Protein AF-A0A2L2LMM7-F1 (afdb_monomer_lite)

Organism: Agrobacterium tumefaciens (NCBI:txid358)

Structure (mmCIF, N/CA/C/O backbone):
data_AF-A0A2L2LMM7-F1
#
_entry.id   AF-A0A2L2LMM7-F1
#
loop_
_atom_site.group_PDB
_atom_site.id
_atom_site.type_symbol
_atom_site.label_atom_id
_atom_site.label_alt_id
_atom_site.label_comp_id
_atom_site.label_asym_id
_atom_site.label_entity_id
_atom_site.label_seq_id
_atom_site.pdbx_PDB_ins_code
_atom_site.Cartn_x
_atom_site.Cartn_y
_atom_site.Cartn_z
_atom_site.occupancy
_atom_site.B_iso_or_equiv
_atom_site.auth_seq_id
_atom_site.auth_comp_id
_atom_site.auth_asym_id
_atom_site.auth_atom_id
_atom_site.pdbx_PDB_model_num
ATOM 1 N N . MET A 1 1 ? 11.996 2.951 28.742 1.00 33.59 1 MET A N 1
ATOM 2 C CA . MET A 1 1 ? 11.759 1.535 28.410 1.00 33.59 1 MET A CA 1
ATOM 3 C C . MET A 1 1 ? 10.544 1.125 29.208 1.00 33.59 1 MET A C 1
ATOM 5 O O . MET A 1 1 ? 10.679 0.907 30.401 1.00 33.59 1 MET A O 1
ATOM 9 N N . GLU A 1 2 ? 9.365 1.167 28.595 1.00 34.69 2 GLU A N 1
ATOM 10 C CA . GLU A 1 2 ? 8.187 0.507 29.162 1.00 34.69 2 GLU A CA 1
ATOM 11 C C . GLU A 1 2 ? 8.292 -0.971 28.787 1.00 34.69 2 GLU A C 1
ATOM 13 O O . GLU A 1 2 ? 8.597 -1.300 27.637 1.00 34.69 2 GLU A O 1
ATOM 18 N N . GLU A 1 3 ? 8.154 -1.849 29.778 1.00 36.22 3 GLU A N 1
ATOM 19 C CA . GLU A 1 3 ? 8.074 -3.288 29.546 1.00 36.22 3 GLU A CA 1
ATOM 20 C C . GLU A 1 3 ? 6.899 -3.584 28.599 1.00 36.22 3 GLU A C 1
ATOM 22 O O . GLU A 1 3 ? 5.858 -2.931 28.706 1.00 36.22 3 GLU A O 1
ATOM 27 N N . PRO A 1 4 ? 7.033 -4.533 27.656 1.00 45.88 4 PRO A N 1
ATOM 28 C CA . PRO A 1 4 ? 5.899 -4.936 26.838 1.00 45.88 4 PRO A CA 1
ATOM 29 C C . PRO A 1 4 ? 4.805 -5.482 27.763 1.00 45.88 4 PRO A C 1
ATOM 31 O O . PRO A 1 4 ? 5.050 -6.454 28.479 1.00 45.88 4 PRO A O 1
ATOM 34 N N . GLU A 1 5 ? 3.616 -4.862 27.761 1.00 50.56 5 GLU A N 1
ATOM 35 C CA . GLU A 1 5 ? 2.446 -5.415 28.452 1.00 50.56 5 GLU A CA 1
ATOM 36 C C . GLU A 1 5 ? 2.298 -6.882 28.030 1.00 50.56 5 GLU A C 1
ATOM 38 O O . GLU A 1 5 ? 2.224 -7.192 26.835 1.00 50.56 5 GLU A O 1
ATOM 43 N N . ALA A 1 6 ? 2.300 -7.790 29.011 1.00 55.62 6 ALA A N 1
ATOM 44 C CA . ALA A 1 6 ? 2.065 -9.204 28.767 1.00 55.62 6 ALA A CA 1
ATOM 45 C C . ALA A 1 6 ? 0.771 -9.368 27.945 1.00 55.62 6 ALA A C 1
ATOM 47 O O . ALA A 1 6 ? -0.197 -8.634 28.182 1.00 55.62 6 ALA A O 1
ATOM 48 N N . PRO A 1 7 ? 0.729 -10.297 26.969 1.00 56.06 7 PRO A N 1
ATOM 49 C CA . PRO A 1 7 ? -0.475 -10.523 26.184 1.00 56.06 7 PRO A CA 1
ATOM 50 C C . PRO A 1 7 ? -1.633 -10.795 27.144 1.00 56.06 7 PRO A C 1
ATOM 52 O O . PRO A 1 7 ? -1.546 -11.681 27.992 1.00 56.06 7 PRO A O 1
ATOM 55 N N . ARG A 1 8 ? -2.701 -9.998 27.041 1.00 61.06 8 ARG A N 1
ATOM 56 C CA . ARG A 1 8 ? -3.905 -10.189 27.853 1.00 61.06 8 ARG A CA 1
ATOM 57 C C . ARG A 1 8 ? -4.473 -11.569 27.523 1.00 61.06 8 ARG A C 1
ATOM 59 O O . ARG A 1 8 ? -5.030 -11.762 26.444 1.00 61.06 8 ARG A O 1
ATOM 66 N N . GLU A 1 9 ? -4.290 -12.532 28.419 1.00 64.00 9 GLU A N 1
ATOM 67 C CA . GLU A 1 9 ? -4.942 -13.834 28.320 1.00 64.00 9 GLU A CA 1
ATOM 68 C C . GLU A 1 9 ? -6.430 -13.643 28.609 1.00 64.00 9 GLU A C 1
ATOM 70 O O . GLU A 1 9 ? -6.845 -13.385 29.738 1.00 64.00 9 GLU A O 1
ATOM 75 N N . TYR A 1 10 ? -7.244 -13.731 27.560 1.00 64.50 10 TYR A N 1
ATOM 76 C CA . TYR A 1 10 ? -8.692 -13.739 27.696 1.00 64.50 10 TYR A CA 1
ATOM 77 C C . TYR A 1 10 ? -9.162 -15.181 27.882 1.00 64.50 10 TYR A C 1
ATOM 79 O O . TYR A 1 10 ? -8.981 -16.019 26.998 1.00 64.50 10 TYR A O 1
ATOM 87 N N . ILE A 1 11 ? -9.799 -15.470 29.015 1.00 67.25 11 ILE A N 1
ATOM 88 C CA . ILE A 1 11 ? -10.540 -16.719 29.206 1.00 67.25 11 ILE A CA 1
ATOM 89 C C . ILE A 1 11 ? -11.931 -16.513 28.602 1.00 67.25 11 ILE A C 1
ATOM 91 O O . ILE A 1 11 ? -12.717 -15.707 29.100 1.00 67.25 11 ILE A O 1
ATOM 95 N N . VAL A 1 12 ? -12.229 -17.216 27.508 1.00 72.69 12 VAL A N 1
ATOM 96 C CA . VAL A 1 12 ? -13.547 -17.165 26.863 1.00 72.69 12 VAL A CA 1
ATOM 97 C C . VAL A 1 12 ? -14.478 -18.140 27.574 1.00 72.69 12 VAL A C 1
ATOM 99 O O . VAL A 1 12 ? -14.280 -19.353 27.511 1.00 72.69 12 VAL A O 1
ATOM 102 N N . PHE A 1 13 ? -15.502 -17.612 28.241 1.00 72.25 13 PHE A N 1
ATOM 103 C CA . PHE A 1 13 ? -16.561 -18.422 28.833 1.00 72.25 13 PHE A CA 1
ATOM 104 C C . PHE A 1 13 ? -17.717 -18.590 27.836 1.00 72.25 13 PHE A C 1
ATOM 106 O O . PHE A 1 13 ? -18.213 -17.584 27.326 1.00 72.25 13 PHE A O 1
ATOM 113 N N . PRO A 1 14 ? -18.163 -19.827 27.552 1.00 82.25 14 PRO A N 1
ATOM 114 C CA . PRO A 1 14 ? -19.350 -20.052 26.737 1.00 82.25 14 PRO A CA 1
ATOM 115 C C . PRO A 1 14 ? -20.597 -19.519 27.455 1.00 82.25 14 PRO A C 1
ATOM 117 O O . PRO A 1 14 ? -20.710 -19.622 28.678 1.00 82.25 14 PRO A O 1
ATOM 120 N N . GLU A 1 15 ? -21.538 -18.948 26.704 1.00 80.50 15 GLU A N 1
ATOM 121 C CA . GLU A 1 15 ? -22.732 -18.303 27.267 1.00 80.50 15 GLU A CA 1
ATOM 122 C C . GLU A 1 15 ? -23.588 -19.295 28.073 1.00 80.50 15 GLU A C 1
ATOM 124 O O . GLU A 1 15 ? -24.151 -18.962 29.115 1.00 80.50 15 GLU A O 1
ATOM 129 N N . GLU A 1 16 ? -23.583 -20.567 27.675 1.00 85.44 16 GLU A N 1
ATOM 130 C CA . GLU A 1 16 ? -24.261 -21.658 28.368 1.00 85.44 16 GLU A CA 1
ATOM 131 C C . GLU A 1 16 ? -23.702 -21.923 29.772 1.00 85.44 16 GLU A C 1
ATOM 133 O O . GLU A 1 16 ? -24.370 -22.588 30.568 1.00 85.44 16 GLU A O 1
ATOM 138 N N . ALA A 1 17 ? -22.495 -21.437 30.083 1.00 85.81 17 ALA A N 1
ATOM 139 C CA . ALA A 1 17 ? -21.896 -21.547 31.408 1.00 85.81 17 ALA A CA 1
ATOM 140 C C . ALA A 1 17 ? -22.420 -20.488 32.390 1.00 85.81 17 ALA A C 1
ATOM 142 O O . ALA A 1 17 ? -22.357 -20.714 33.599 1.00 85.81 17 ALA A O 1
ATOM 143 N N . ILE A 1 18 ? -22.992 -19.377 31.899 1.00 85.50 18 ILE A N 1
ATOM 144 C CA . ILE A 1 18 ? -23.499 -18.282 32.744 1.00 85.50 18 ILE A CA 1
ATOM 145 C C . ILE A 1 18 ? -24.587 -18.797 33.690 1.00 85.50 18 ILE A C 1
ATOM 147 O O . ILE A 1 18 ? -24.591 -18.440 34.862 1.00 85.50 18 ILE A O 1
ATOM 151 N N . LYS A 1 19 ? -25.437 -19.730 33.239 1.00 86.38 19 LYS A N 1
ATOM 152 C CA . LYS A 1 19 ? -26.525 -20.317 34.047 1.00 86.38 19 LYS A CA 1
ATOM 153 C C . LYS A 1 19 ? -26.068 -21.030 35.330 1.00 86.38 19 LYS A C 1
ATOM 155 O O . LYS A 1 19 ? -26.901 -21.310 36.187 1.00 86.38 19 LYS A O 1
ATOM 160 N N . TYR A 1 20 ? -24.783 -21.380 35.437 1.00 90.31 20 TYR A N 1
ATOM 161 C CA . TYR A 1 20 ? -24.211 -22.035 36.618 1.00 90.31 20 TYR A CA 1
ATOM 162 C C . TYR A 1 20 ? -23.594 -21.044 37.618 1.00 90.31 20 TYR A C 1
ATOM 164 O O . TYR A 1 20 ? -23.158 -21.460 38.690 1.00 90.31 20 TYR A O 1
ATOM 172 N N . LEU A 1 21 ? -23.535 -19.752 37.283 1.00 89.00 21 LEU A N 1
ATOM 173 C CA . LEU A 1 21 ? -23.056 -18.702 38.180 1.00 89.00 21 LEU A CA 1
ATOM 174 C C . LEU A 1 21 ? -24.157 -18.283 39.170 1.00 89.00 21 LEU A C 1
ATOM 176 O O . LEU A 1 21 ? -25.334 -18.523 38.911 1.00 89.00 21 LEU A O 1
ATOM 180 N N . PRO A 1 22 ? -23.821 -17.636 40.297 1.00 94.69 22 PRO A N 1
ATOM 181 C CA . PRO A 1 22 ? -24.822 -17.043 41.183 1.00 94.69 22 PRO A CA 1
ATOM 182 C C . PRO A 1 22 ? -25.730 -16.050 40.440 1.00 94.69 22 PRO A C 1
ATOM 184 O O . PRO A 1 22 ? -25.251 -15.322 39.574 1.00 94.69 22 PRO A O 1
ATOM 187 N N . GLU A 1 23 ? -27.018 -15.980 40.792 1.00 89.94 23 GLU A N 1
ATOM 188 C CA . GLU A 1 23 ? -28.016 -15.160 40.075 1.00 89.94 23 GLU A CA 1
ATOM 189 C C . GLU A 1 23 ? -27.602 -13.690 39.913 1.00 89.94 23 GLU A C 1
ATOM 191 O O . GLU A 1 23 ? -27.749 -13.126 38.831 1.00 89.94 23 GLU A O 1
ATOM 196 N N . GLU A 1 24 ? -27.011 -13.087 40.947 1.00 90.06 24 GLU A N 1
ATOM 197 C CA . GLU A 1 24 ? -26.505 -11.708 40.896 1.00 90.06 24 GLU A CA 1
ATOM 198 C C . GLU A 1 24 ? -25.428 -11.523 39.814 1.00 90.06 24 GLU A C 1
ATOM 200 O O . GLU A 1 24 ? -25.417 -10.520 39.101 1.00 90.06 24 GLU A O 1
ATOM 205 N N . TRP A 1 25 ? -24.549 -12.514 39.642 1.00 90.12 25 TRP A N 1
ATOM 206 C CA . TRP A 1 25 ? -23.497 -12.495 38.624 1.00 90.12 25 TRP A CA 1
ATOM 207 C C . TRP A 1 25 ? -24.074 -12.726 37.232 1.00 90.12 25 TRP A C 1
ATOM 209 O O . TRP A 1 25 ? -23.635 -12.091 36.277 1.00 90.12 25 TRP A O 1
ATOM 219 N N . GLN A 1 26 ? -25.084 -13.592 37.110 1.00 88.69 26 GLN A N 1
ATOM 220 C CA . GLN A 1 26 ? -25.797 -13.779 35.847 1.00 88.69 26 GLN A CA 1
ATOM 221 C C . GLN A 1 26 ? -26.417 -12.463 35.379 1.00 88.69 26 GLN A C 1
ATOM 223 O O . GLN A 1 26 ? -26.193 -12.048 34.246 1.00 88.69 26 GLN A O 1
ATOM 228 N N . GLN A 1 27 ? -27.147 -11.778 36.264 1.00 89.44 27 GLN A N 1
ATOM 229 C CA . GLN A 1 27 ? -27.790 -10.500 35.956 1.00 89.44 27 GLN A CA 1
ATOM 230 C C . GLN A 1 27 ? -26.772 -9.433 35.545 1.00 89.44 27 GLN A C 1
ATOM 232 O O . GLN A 1 27 ? -26.981 -8.747 34.547 1.00 89.44 27 GLN A O 1
ATOM 237 N N . GLN A 1 28 ? -25.653 -9.322 36.268 1.00 89.50 28 GLN A N 1
ATOM 238 C CA . GLN A 1 28 ? -24.581 -8.385 35.924 1.00 89.50 28 GLN A CA 1
ATOM 239 C C . GLN A 1 28 ? -23.961 -8.689 34.556 1.00 89.50 28 GLN A C 1
ATOM 241 O O . GLN A 1 28 ? -23.746 -7.770 33.768 1.00 89.50 28 GLN A O 1
ATOM 246 N N . LEU A 1 29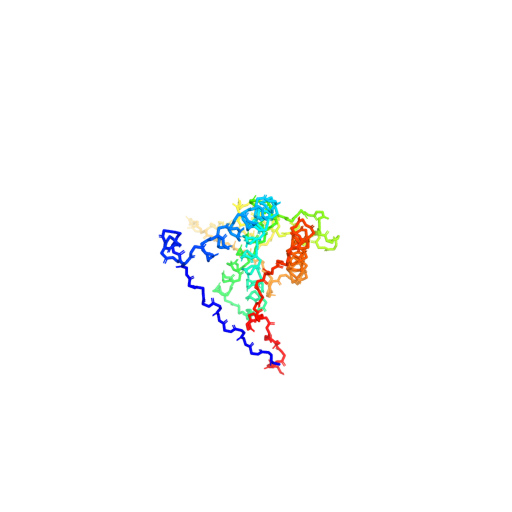 ? -23.695 -9.962 34.251 1.00 88.81 29 LEU A N 1
ATOM 247 C CA . LEU A 1 29 ? -23.101 -10.365 32.976 1.00 88.81 29 LEU A CA 1
ATOM 248 C C . LEU A 1 29 ? -24.051 -10.144 31.798 1.00 88.81 29 LEU A C 1
ATOM 250 O O . LEU A 1 29 ? -23.607 -9.649 30.764 1.00 88.81 29 LEU A O 1
ATOM 254 N N . TYR A 1 30 ? -25.341 -10.457 31.947 1.00 89.38 30 TYR A N 1
ATOM 255 C CA . TYR A 1 30 ? -26.333 -10.173 30.909 1.00 89.38 30 TYR A CA 1
ATOM 256 C C . TYR A 1 30 ? -26.511 -8.668 30.695 1.00 89.38 30 TYR A C 1
ATOM 258 O O . TYR A 1 30 ? -26.477 -8.222 29.555 1.00 89.38 30 TYR A O 1
ATOM 266 N N . ALA A 1 31 ? -26.584 -7.868 31.764 1.00 89.56 31 ALA A N 1
ATOM 267 C CA . ALA A 1 31 ? -26.658 -6.413 31.639 1.00 89.56 31 ALA A CA 1
ATOM 268 C C . ALA A 1 31 ? -25.426 -5.831 30.923 1.00 89.56 31 ALA A C 1
ATOM 270 O O . ALA A 1 31 ? -25.559 -4.969 30.057 1.00 89.56 31 ALA A O 1
ATOM 271 N N . LEU A 1 32 ? -24.229 -6.336 31.239 1.00 88.88 32 LEU A N 1
ATOM 272 C CA . LEU A 1 32 ? -22.987 -5.920 30.587 1.00 88.88 32 LEU A CA 1
ATOM 273 C C . LEU A 1 32 ? -22.925 -6.369 29.119 1.00 88.88 32 LEU A C 1
ATOM 275 O O . LEU A 1 32 ? -22.420 -5.631 28.272 1.00 88.88 32 LEU A O 1
ATOM 279 N N . LYS A 1 33 ? -23.455 -7.556 28.800 1.00 88.25 33 LYS A N 1
ATOM 280 C CA . LYS A 1 33 ? -23.599 -8.042 27.423 1.00 88.25 33 LYS A CA 1
ATOM 281 C C . LYS A 1 33 ? -24.543 -7.145 26.624 1.00 88.25 33 LYS A C 1
ATOM 283 O O . LYS A 1 33 ? -24.157 -6.715 25.540 1.00 88.25 33 LYS A O 1
ATOM 288 N N . ASP A 1 34 ? -25.727 -6.852 27.152 1.00 91.25 34 ASP A N 1
ATOM 289 C CA . ASP A 1 34 ? -26.732 -6.020 26.484 1.00 91.25 34 ASP A CA 1
ATOM 290 C C . ASP A 1 34 ? -26.202 -4.596 26.263 1.00 91.25 34 ASP A C 1
ATOM 292 O O . ASP A 1 34 ? -26.322 -4.040 25.170 1.00 91.25 34 ASP A O 1
ATOM 296 N N . GLU A 1 35 ? -25.525 -4.025 27.266 1.00 90.81 35 GLU A N 1
ATOM 297 C CA . GLU A 1 35 ? -24.844 -2.735 27.135 1.00 90.81 35 GLU A CA 1
ATOM 298 C C . GLU A 1 35 ? -23.761 -2.776 26.044 1.00 90.81 35 GLU A C 1
ATOM 300 O O . GLU A 1 35 ? -23.695 -1.893 25.183 1.00 90.81 35 GLU A O 1
ATOM 305 N N . GLY A 1 36 ? -22.919 -3.813 26.055 1.00 89.31 36 GLY A N 1
ATOM 306 C CA . GLY A 1 36 ? -21.865 -4.007 25.064 1.00 89.31 36 GLY A CA 1
ATOM 307 C C . GLY A 1 36 ? -22.415 -4.156 23.645 1.00 89.31 36 GLY A C 1
ATOM 308 O O . GLY A 1 36 ? -21.891 -3.535 22.720 1.00 89.31 36 GLY A O 1
ATOM 309 N N . GLN A 1 37 ? -23.490 -4.925 23.468 1.00 90.88 37 GLN A N 1
ATOM 310 C CA . GLN A 1 37 ? -24.173 -5.080 22.184 1.00 90.88 37 GLN A CA 1
ATOM 311 C C . GLN A 1 37 ? -24.747 -3.750 21.696 1.00 90.88 37 GLN A C 1
ATOM 313 O O . GLN A 1 37 ? -24.476 -3.371 20.558 1.00 90.88 37 GLN A O 1
ATOM 318 N N . GLY A 1 38 ? -25.418 -2.986 22.562 1.00 91.44 38 GLY A N 1
ATOM 319 C CA . GLY A 1 38 ? -25.927 -1.660 22.207 1.00 91.44 38 GLY A CA 1
ATOM 320 C C . GLY A 1 38 ? -24.820 -0.700 21.752 1.00 91.44 38 GLY A C 1
ATOM 321 O O . GLY A 1 38 ? -24.970 0.007 20.756 1.00 91.44 38 GLY A O 1
ATOM 322 N N . ILE A 1 39 ? -23.663 -0.714 22.423 1.00 92.31 39 ILE A N 1
ATOM 323 C CA . ILE A 1 39 ? -22.490 0.076 22.014 1.00 92.31 39 ILE A CA 1
ATOM 324 C C . ILE A 1 39 ? -21.965 -0.363 20.639 1.00 92.31 39 ILE A C 1
ATOM 326 O O . ILE A 1 39 ? -21.631 0.488 19.810 1.00 92.31 39 ILE A O 1
ATOM 330 N N . LEU A 1 40 ? -21.875 -1.673 20.393 1.00 91.88 40 LEU A N 1
ATOM 331 C CA . LEU A 1 40 ? -21.391 -2.219 19.124 1.00 91.88 40 LEU A CA 1
ATOM 332 C C . LEU A 1 40 ? -22.338 -1.903 17.963 1.00 91.88 40 LEU A C 1
ATOM 334 O O . LEU A 1 40 ? -21.865 -1.557 16.883 1.00 91.88 40 LEU A O 1
ATOM 338 N N . GLU A 1 41 ? -23.649 -1.951 18.188 1.00 91.88 41 GLU A N 1
ATOM 339 C CA . GLU A 1 41 ? -24.659 -1.582 17.191 1.00 91.88 41 GLU A CA 1
ATOM 340 C C . GLU A 1 41 ? -24.551 -0.104 16.792 1.00 91.88 41 GLU A C 1
ATOM 342 O O . GLU A 1 41 ? -24.549 0.219 15.605 1.00 91.88 41 GLU A O 1
ATOM 347 N N . ILE A 1 42 ? -24.361 0.799 17.762 1.00 91.81 42 ILE A N 1
ATOM 348 C CA . ILE A 1 42 ? -24.126 2.233 17.503 1.00 91.81 42 ILE A CA 1
ATOM 349 C C . ILE A 1 42 ? -22.831 2.455 16.697 1.00 91.81 42 ILE A C 1
ATOM 351 O O . ILE A 1 42 ? -22.727 3.390 15.894 1.00 91.81 42 ILE A O 1
ATOM 355 N N . ALA A 1 43 ? -21.828 1.604 16.917 1.00 93.31 43 ALA A N 1
ATOM 356 C CA . ALA A 1 43 ? -20.504 1.697 16.316 1.00 93.31 43 ALA A CA 1
ATOM 357 C C . ALA A 1 43 ? -20.358 0.986 14.955 1.00 93.31 43 ALA A C 1
ATOM 359 O O . ALA A 1 43 ? -19.331 1.192 14.301 1.00 93.31 43 ALA A O 1
ATOM 360 N N . ASP A 1 44 ? -21.334 0.180 14.512 1.00 91.56 44 ASP A N 1
ATOM 361 C CA . ASP A 1 44 ? -21.186 -0.774 13.393 1.00 91.56 44 ASP A CA 1
ATOM 362 C C . ASP A 1 44 ? -20.614 -0.127 12.118 1.00 91.56 44 ASP A C 1
ATOM 364 O O . ASP A 1 44 ? -19.623 -0.600 11.558 1.00 91.56 44 ASP A O 1
ATOM 368 N N . ASP A 1 45 ? -21.141 1.026 11.699 1.00 90.44 45 ASP A N 1
ATOM 369 C CA . ASP A 1 45 ? -20.651 1.737 10.508 1.00 90.44 45 ASP A CA 1
ATOM 370 C C . ASP A 1 45 ? -19.170 2.141 10.613 1.00 90.44 45 ASP A C 1
ATOM 372 O O . ASP A 1 45 ? -18.395 1.989 9.661 1.00 90.44 45 ASP A O 1
ATOM 376 N N . ASN A 1 46 ? -18.749 2.647 11.774 1.00 90.69 46 ASN A N 1
ATOM 377 C CA . ASN A 1 46 ? -17.362 3.041 12.016 1.00 90.69 46 ASN A CA 1
ATOM 378 C C . ASN A 1 46 ? -16.443 1.817 12.096 1.00 90.69 46 ASN A C 1
ATOM 380 O O . ASN A 1 46 ? -15.336 1.853 11.553 1.00 90.69 46 ASN A O 1
ATOM 384 N N . LEU A 1 47 ? -16.910 0.722 12.702 1.00 91.56 47 LEU A N 1
ATOM 385 C CA . LEU A 1 47 ? -16.184 -0.549 12.750 1.00 91.56 47 LEU A CA 1
ATOM 386 C C . LEU A 1 47 ? -16.008 -1.147 11.349 1.00 91.56 47 LEU A C 1
ATOM 388 O O . LEU A 1 47 ? -14.918 -1.612 11.014 1.00 91.56 47 LEU A O 1
ATOM 392 N N . ARG A 1 48 ? -17.017 -1.049 10.476 1.00 90.12 48 ARG A N 1
ATOM 393 C CA . ARG A 1 48 ? -16.906 -1.448 9.063 1.00 90.12 48 ARG A CA 1
ATOM 394 C C . ARG A 1 48 ? -15.874 -0.615 8.307 1.00 90.12 48 ARG A C 1
ATOM 396 O O . ARG A 1 48 ? -15.108 -1.168 7.516 1.00 90.12 48 ARG A O 1
ATOM 403 N N . ILE A 1 49 ? -15.826 0.698 8.541 1.00 87.50 49 ILE A N 1
ATOM 404 C CA . ILE A 1 49 ? -14.807 1.574 7.938 1.00 87.50 49 ILE A CA 1
ATOM 405 C C . ILE A 1 49 ? -13.407 1.215 8.454 1.00 87.50 49 ILE A C 1
ATOM 407 O O . ILE A 1 49 ? -12.477 1.102 7.655 1.00 87.50 49 ILE A O 1
ATOM 411 N N . LEU A 1 50 ? -13.252 0.990 9.761 1.00 89.25 50 LEU A N 1
ATOM 412 C CA . LEU A 1 50 ? -11.986 0.545 10.345 1.00 89.25 50 LEU A CA 1
ATOM 413 C C . LEU A 1 50 ? -11.532 -0.794 9.769 1.00 89.25 50 LEU A C 1
ATOM 415 O O . LEU A 1 50 ? -10.371 -0.923 9.392 1.00 89.25 50 LEU A O 1
ATOM 419 N N . ASN A 1 51 ? -12.438 -1.759 9.614 1.00 88.00 51 ASN A N 1
ATOM 420 C CA . ASN A 1 51 ? -12.116 -3.051 9.016 1.00 88.00 51 ASN A CA 1
ATOM 421 C C . ASN A 1 51 ? -11.586 -2.901 7.576 1.00 88.00 51 ASN A C 1
ATOM 423 O O . ASN A 1 51 ? -10.602 -3.531 7.193 1.00 88.00 51 ASN A O 1
ATOM 427 N N . ARG A 1 52 ? -12.162 -1.988 6.781 1.00 85.31 52 ARG A N 1
ATOM 428 C CA . ARG A 1 52 ? -11.629 -1.652 5.444 1.00 85.31 52 ARG A CA 1
ATOM 429 C C . ARG A 1 52 ? -10.231 -1.030 5.515 1.00 85.31 52 ARG A C 1
ATOM 431 O O . ARG A 1 52 ? -9.396 -1.306 4.652 1.00 85.31 52 ARG A O 1
ATOM 438 N N . LEU A 1 53 ? -9.959 -0.211 6.533 1.00 86.94 53 LEU A N 1
ATOM 439 C CA . LEU A 1 53 ? -8.651 0.410 6.753 1.00 86.94 53 LEU A CA 1
ATOM 440 C C . LEU A 1 53 ? -7.575 -0.621 7.144 1.00 86.94 53 LEU A C 1
ATOM 442 O O . LEU A 1 53 ? -6.447 -0.523 6.662 1.00 86.94 53 LEU A O 1
ATOM 446 N N . VAL A 1 54 ? -7.927 -1.650 7.930 1.00 83.94 54 VAL A N 1
ATOM 447 C CA . VAL A 1 54 ? -7.030 -2.765 8.312 1.00 83.94 54 VAL A CA 1
ATOM 448 C C . VAL A 1 54 ? -6.420 -3.449 7.086 1.00 83.94 54 VAL A C 1
ATOM 450 O O . VAL A 1 54 ? -5.215 -3.704 7.052 1.00 83.94 54 VAL A O 1
ATOM 453 N N . HIS A 1 55 ? -7.206 -3.673 6.032 1.00 80.94 55 HIS A N 1
ATOM 454 C CA . HIS A 1 55 ? -6.682 -4.260 4.796 1.00 80.94 55 HIS A CA 1
ATOM 455 C C . HIS A 1 55 ? -5.616 -3.384 4.124 1.00 80.94 55 HIS A C 1
ATOM 457 O O . HIS A 1 55 ? -4.612 -3.900 3.624 1.00 80.94 55 HIS A O 1
ATOM 463 N N . ALA A 1 56 ? -5.776 -2.062 4.160 1.00 86.44 56 ALA A N 1
ATOM 464 C CA . ALA A 1 56 ? -4.789 -1.150 3.596 1.00 86.44 56 ALA A CA 1
ATOM 465 C C . ALA A 1 56 ? -3.511 -1.051 4.451 1.00 86.44 56 ALA A C 1
ATOM 467 O O . ALA A 1 56 ? -2.439 -0.883 3.876 1.00 86.44 56 ALA A O 1
ATOM 468 N N . PHE A 1 57 ? -3.565 -1.270 5.772 1.00 88.62 57 PHE A N 1
ATOM 469 C CA . PHE A 1 57 ? -2.353 -1.354 6.606 1.00 88.62 57 PHE A CA 1
ATOM 470 C C . PHE A 1 57 ? -1.422 -2.498 6.191 1.00 88.62 57 PHE A C 1
ATOM 472 O O . PHE A 1 57 ? -0.211 -2.300 6.116 1.00 88.62 57 PHE A O 1
ATOM 479 N N . SER A 1 58 ? -1.968 -3.673 5.857 1.00 88.12 58 SER A N 1
ATOM 480 C CA . SER A 1 58 ? -1.145 -4.787 5.358 1.00 88.12 58 SER A CA 1
ATOM 481 C C . SER A 1 58 ? -0.432 -4.430 4.047 1.00 88.12 58 SER A C 1
ATOM 483 O O . SER A 1 58 ? 0.763 -4.680 3.892 1.00 88.12 58 SER A O 1
ATOM 485 N N . THR A 1 59 ? -1.142 -3.749 3.143 1.00 91.56 59 THR A N 1
ATOM 486 C CA . THR A 1 59 ? -0.603 -3.291 1.855 1.00 91.56 59 THR A CA 1
ATOM 487 C C . THR A 1 59 ? 0.457 -2.206 2.059 1.00 91.56 59 THR A C 1
ATOM 489 O O . THR A 1 59 ? 1.506 -2.243 1.419 1.00 91.56 59 THR A O 1
ATOM 492 N N . MET A 1 60 ? 0.229 -1.278 2.995 1.00 93.12 60 MET A N 1
ATOM 493 C CA . MET A 1 60 ? 1.184 -0.234 3.372 1.00 93.12 60 MET A CA 1
ATOM 494 C C . MET A 1 60 ? 2.468 -0.829 3.964 1.00 93.12 60 MET A C 1
ATOM 496 O O . MET A 1 60 ? 3.566 -0.426 3.584 1.00 93.12 60 MET A O 1
ATOM 500 N N . ALA A 1 61 ? 2.352 -1.836 4.835 1.00 92.31 61 ALA A N 1
ATOM 501 C CA . ALA A 1 61 ? 3.503 -2.536 5.400 1.00 92.31 61 ALA A CA 1
ATOM 502 C C . ALA A 1 61 ? 4.348 -3.216 4.310 1.00 92.31 61 ALA A C 1
ATOM 504 O O . ALA A 1 61 ? 5.573 -3.072 4.304 1.00 92.31 61 ALA A O 1
ATOM 505 N N . SER A 1 62 ? 3.707 -3.897 3.351 1.00 94.50 62 SER A N 1
ATOM 506 C CA . SER A 1 62 ? 4.399 -4.459 2.186 1.00 94.50 62 SER A CA 1
ATOM 507 C C . SER A 1 62 ? 5.076 -3.376 1.347 1.00 94.50 62 SER A C 1
ATOM 509 O O . SER A 1 62 ? 6.244 -3.527 0.999 1.00 94.50 62 SER A O 1
ATOM 511 N N . LEU A 1 63 ? 4.385 -2.266 1.066 1.00 95.44 63 LEU A N 1
ATOM 512 C CA . LEU A 1 63 ? 4.927 -1.161 0.273 1.00 95.44 63 LEU A CA 1
ATOM 513 C C . LEU A 1 63 ? 6.187 -0.564 0.915 1.00 95.44 63 LEU A C 1
ATOM 515 O O . LEU A 1 63 ? 7.194 -0.381 0.232 1.00 95.44 63 LEU A O 1
ATOM 519 N N . ARG A 1 64 ? 6.159 -0.323 2.233 1.00 94.88 64 ARG A N 1
ATOM 520 C CA . ARG A 1 64 ? 7.320 0.169 2.991 1.00 94.88 64 ARG A CA 1
ATOM 521 C C . ARG A 1 64 ? 8.484 -0.811 2.958 1.00 94.88 64 ARG A C 1
ATOM 523 O O . ARG A 1 64 ? 9.620 -0.397 2.751 1.00 94.88 64 ARG A O 1
ATOM 530 N N . TYR A 1 65 ? 8.214 -2.103 3.136 1.00 95.38 65 TYR A N 1
ATOM 531 C CA . TYR A 1 65 ? 9.266 -3.114 3.101 1.00 95.38 65 TYR A CA 1
ATOM 532 C C . TYR A 1 65 ? 9.907 -3.228 1.712 1.00 95.38 65 TYR A C 1
ATOM 534 O O . TYR A 1 65 ? 11.129 -3.302 1.604 1.00 95.38 65 TYR A O 1
ATOM 542 N N . ILE A 1 66 ? 9.107 -3.186 0.641 1.00 95.69 66 ILE A N 1
ATOM 543 C CA . ILE A 1 66 ? 9.621 -3.198 -0.734 1.00 95.69 66 ILE A CA 1
ATOM 544 C C . ILE A 1 66 ? 10.461 -1.943 -1.003 1.00 95.69 66 ILE A C 1
ATOM 546 O O . ILE A 1 66 ? 11.555 -2.060 -1.548 1.00 95.69 66 ILE A O 1
ATOM 550 N N . GLN A 1 67 ? 9.996 -0.759 -0.587 1.00 94.75 67 GLN A N 1
ATOM 551 C CA . GLN A 1 67 ? 10.761 0.487 -0.710 1.00 94.75 67 GLN A CA 1
ATOM 552 C C . GLN A 1 67 ? 12.103 0.396 0.026 1.00 94.75 67 GLN A C 1
ATOM 554 O O . GLN A 1 67 ? 13.133 0.756 -0.538 1.00 94.75 67 GLN A O 1
ATOM 559 N N . HIS A 1 68 ? 12.106 -0.141 1.247 1.00 93.12 68 HIS A N 1
ATOM 560 C CA . HIS A 1 68 ? 13.328 -0.388 2.004 1.00 93.12 68 HIS A CA 1
ATOM 561 C C . HIS A 1 68 ? 14.271 -1.336 1.250 1.00 93.12 68 HIS A C 1
ATOM 563 O O . HIS A 1 68 ? 15.452 -1.039 1.102 1.00 93.12 68 HIS A O 1
ATOM 569 N N . ARG A 1 69 ? 13.756 -2.449 0.710 1.00 93.88 69 ARG A N 1
ATOM 570 C CA . ARG A 1 69 ? 14.554 -3.405 -0.074 1.00 93.88 69 ARG A CA 1
ATOM 571 C C . ARG A 1 69 ? 15.145 -2.783 -1.336 1.00 93.88 69 ARG A C 1
ATOM 573 O O . ARG A 1 69 ? 16.318 -3.019 -1.603 1.00 93.88 69 ARG A O 1
ATOM 580 N N . LEU A 1 70 ? 14.367 -1.982 -2.064 1.00 92.38 70 LEU A N 1
ATOM 581 C CA . LEU A 1 70 ? 14.844 -1.219 -3.218 1.00 92.38 70 LEU A CA 1
ATOM 582 C C . LEU A 1 70 ? 15.964 -0.263 -2.819 1.00 92.38 70 LEU A C 1
ATOM 584 O O . LEU A 1 70 ? 16.980 -0.226 -3.494 1.00 92.38 70 LEU A O 1
ATOM 588 N N . TYR A 1 71 ? 15.811 0.460 -1.709 1.00 90.44 71 TYR A N 1
ATOM 589 C CA . TYR A 1 71 ? 16.816 1.402 -1.220 1.00 90.44 71 TYR A CA 1
ATOM 590 C C . TYR A 1 71 ? 18.103 0.717 -0.734 1.00 90.44 71 TYR A C 1
ATOM 592 O O . TYR A 1 71 ? 19.197 1.251 -0.897 1.00 90.44 71 TYR A O 1
ATOM 600 N N . SER A 1 72 ? 17.987 -0.463 -0.121 1.00 89.88 72 SER A N 1
ATOM 601 C CA . SER A 1 72 ? 19.112 -1.174 0.496 1.00 89.88 72 SER A CA 1
ATOM 602 C C . SER A 1 72 ? 19.872 -2.112 -0.444 1.00 89.88 72 SER A C 1
ATOM 604 O O . SER A 1 72 ? 20.937 -2.600 -0.059 1.00 89.88 72 SER A O 1
ATOM 606 N N . ILE A 1 73 ? 19.363 -2.392 -1.649 1.00 88.44 73 ILE A N 1
ATOM 607 C CA . ILE A 1 73 ? 20.064 -3.257 -2.603 1.00 88.44 73 ILE A CA 1
ATOM 608 C C . ILE A 1 73 ? 21.330 -2.556 -3.118 1.00 88.44 73 ILE A C 1
ATOM 610 O O . ILE A 1 73 ? 21.294 -1.421 -3.595 1.00 88.44 73 ILE A O 1
ATOM 614 N N . LYS A 1 74 ? 22.483 -3.222 -3.013 1.00 89.69 74 LYS A N 1
ATOM 615 C CA . LYS A 1 74 ? 23.742 -2.703 -3.565 1.00 89.69 74 LYS A CA 1
ATOM 616 C C . LYS A 1 74 ? 23.767 -2.966 -5.061 1.00 89.69 74 LYS A C 1
ATOM 618 O O . LYS A 1 74 ? 23.421 -4.062 -5.478 1.00 89.69 74 LYS A O 1
ATOM 623 N N . PHE A 1 75 ? 24.162 -1.968 -5.846 1.00 90.62 75 PHE A N 1
ATOM 624 C CA . PHE A 1 75 ? 24.273 -2.120 -7.293 1.00 90.62 75 PHE A CA 1
ATOM 625 C C . PHE A 1 75 ? 25.363 -3.121 -7.672 1.00 90.62 75 PHE A C 1
ATOM 627 O O . PHE A 1 75 ? 26.508 -2.981 -7.239 1.00 90.62 75 PHE A O 1
ATOM 634 N N . GLU A 1 76 ? 25.011 -4.059 -8.546 1.00 91.94 76 GLU A N 1
ATOM 635 C CA . GLU A 1 76 ? 25.943 -4.959 -9.211 1.00 91.94 76 GLU A CA 1
ATOM 636 C C . GLU A 1 76 ? 25.640 -4.964 -10.712 1.00 91.94 76 GLU A C 1
ATOM 638 O O . GLU A 1 76 ? 24.487 -5.038 -11.129 1.00 91.94 76 GLU A O 1
ATOM 643 N N . ALA A 1 77 ? 26.678 -4.875 -11.547 1.00 90.44 77 ALA A N 1
ATOM 644 C CA . ALA A 1 77 ? 26.533 -4.859 -13.003 1.00 90.44 77 ALA A CA 1
ATOM 645 C C . ALA A 1 77 ? 26.334 -6.283 -13.560 1.00 90.44 77 ALA A C 1
ATOM 647 O O . ALA A 1 77 ? 27.112 -6.757 -14.388 1.00 90.44 77 ALA A O 1
ATOM 648 N N . THR A 1 78 ? 25.314 -6.981 -13.061 1.00 92.25 78 THR A N 1
ATOM 649 C CA . THR A 1 78 ? 24.965 -8.358 -13.425 1.00 92.25 78 THR A CA 1
ATOM 650 C C . THR A 1 78 ? 23.508 -8.439 -13.876 1.00 92.25 78 THR A C 1
ATOM 652 O O . THR A 1 78 ? 22.669 -7.617 -13.503 1.00 92.25 78 THR A O 1
ATOM 655 N N . MET A 1 79 ? 23.193 -9.445 -14.697 1.00 89.69 79 MET A N 1
ATOM 656 C CA . MET A 1 79 ? 21.810 -9.693 -15.115 1.00 89.69 79 MET A CA 1
ATOM 657 C C . MET A 1 79 ? 20.920 -10.079 -13.934 1.00 89.69 79 MET A C 1
ATOM 659 O O . MET A 1 79 ? 19.782 -9.627 -13.868 1.00 89.69 79 MET A O 1
ATOM 663 N N . ASP A 1 80 ? 21.449 -10.853 -12.987 1.00 93.69 80 ASP A N 1
ATOM 664 C CA . ASP A 1 80 ? 20.723 -11.263 -11.784 1.00 93.69 80 ASP A CA 1
ATOM 665 C C . ASP A 1 80 ? 20.284 -10.045 -10.970 1.00 93.69 80 ASP A C 1
ATOM 667 O O . ASP A 1 80 ? 19.110 -9.927 -10.619 1.00 93.69 80 ASP A O 1
ATOM 671 N N . TRP A 1 81 ? 21.191 -9.084 -10.762 1.00 92.81 81 TRP A N 1
ATOM 672 C CA . TRP A 1 81 ? 20.864 -7.830 -10.091 1.00 92.81 81 TRP A CA 1
ATOM 673 C C . TRP A 1 81 ? 19.792 -7.039 -10.845 1.00 92.81 81 TRP A C 1
ATOM 675 O O . TRP A 1 81 ? 18.833 -6.557 -10.241 1.00 92.81 81 TRP A O 1
ATOM 685 N N . ALA A 1 82 ? 19.927 -6.921 -12.170 1.00 90.50 82 ALA A N 1
ATOM 686 C CA . ALA A 1 82 ? 18.967 -6.191 -12.994 1.00 90.50 82 ALA A CA 1
ATOM 687 C C . ALA A 1 82 ? 17.559 -6.805 -12.906 1.00 90.50 82 ALA A C 1
ATOM 689 O O . ALA A 1 82 ? 16.578 -6.076 -12.755 1.00 90.50 82 ALA A O 1
ATOM 690 N N . LEU A 1 83 ? 17.464 -8.137 -12.948 1.00 91.88 83 LEU A N 1
ATOM 691 C CA . LEU A 1 83 ? 16.205 -8.872 -12.828 1.00 91.88 83 LEU A CA 1
ATOM 692 C C . LEU A 1 83 ? 15.620 -8.799 -11.410 1.00 91.88 83 LEU A C 1
ATOM 694 O O . LEU A 1 83 ? 14.409 -8.646 -11.263 1.00 91.88 83 LEU A O 1
ATOM 698 N N . GLU A 1 84 ? 16.448 -8.852 -10.364 1.00 93.62 84 GLU A N 1
ATOM 699 C CA . GLU A 1 84 ? 15.984 -8.679 -8.982 1.00 93.62 84 GLU A CA 1
ATOM 700 C C . GLU A 1 84 ? 15.449 -7.258 -8.751 1.00 93.62 84 GLU A C 1
ATOM 702 O O . GLU A 1 84 ? 14.377 -7.077 -8.164 1.00 93.62 84 GLU A O 1
ATOM 707 N N . ASN A 1 85 ? 16.139 -6.241 -9.271 1.00 93.00 85 ASN A N 1
ATOM 708 C CA . ASN A 1 85 ? 15.691 -4.856 -9.186 1.00 93.00 85 ASN A CA 1
ATOM 709 C C . ASN A 1 85 ? 14.397 -4.612 -9.991 1.00 93.00 85 ASN A C 1
ATOM 711 O O . ASN A 1 85 ? 13.508 -3.893 -9.524 1.00 93.00 85 ASN A O 1
ATOM 715 N N . ASP A 1 86 ? 14.256 -5.223 -11.172 1.00 91.94 86 ASP A N 1
ATOM 716 C CA . ASP A 1 86 ? 13.018 -5.190 -11.965 1.00 91.94 86 ASP A CA 1
ATOM 717 C C . ASP A 1 86 ? 11.852 -5.853 -11.216 1.00 91.94 86 ASP A C 1
ATOM 719 O O . ASP A 1 86 ? 10.784 -5.255 -11.076 1.00 91.94 86 ASP A O 1
ATOM 723 N N . MET A 1 87 ? 12.081 -7.026 -10.616 1.00 94.38 87 MET A N 1
ATOM 724 C CA . MET A 1 87 ? 11.094 -7.729 -9.792 1.00 94.38 87 MET A CA 1
ATOM 725 C C . MET A 1 87 ? 10.641 -6.886 -8.591 1.00 94.38 87 MET A C 1
ATOM 727 O O . MET A 1 87 ? 9.441 -6.787 -8.317 1.00 94.38 87 MET A O 1
ATOM 731 N N . LEU A 1 88 ? 11.573 -6.254 -7.871 1.00 95.56 88 LEU A N 1
ATOM 732 C CA . LEU A 1 88 ? 11.244 -5.368 -6.752 1.00 95.56 88 LEU A CA 1
ATOM 733 C C . LEU A 1 88 ? 10.478 -4.126 -7.220 1.00 95.56 88 LEU A C 1
ATOM 735 O O . LEU A 1 88 ? 9.537 -3.694 -6.551 1.00 95.56 88 LEU A O 1
ATOM 739 N N . THR A 1 89 ? 10.830 -3.582 -8.385 1.00 94.50 89 THR A N 1
ATOM 740 C CA . THR A 1 89 ? 10.120 -2.450 -8.989 1.00 94.50 89 THR A CA 1
ATOM 741 C C . THR A 1 89 ? 8.689 -2.835 -9.362 1.00 94.50 89 THR A C 1
ATOM 743 O O . THR A 1 89 ? 7.751 -2.125 -8.997 1.00 94.50 89 THR A O 1
ATOM 746 N N . LEU A 1 90 ? 8.490 -3.982 -10.017 1.00 94.75 90 LEU A N 1
ATOM 747 C CA . LEU A 1 90 ? 7.172 -4.546 -10.311 1.00 94.75 90 LEU A CA 1
ATOM 748 C C . LEU A 1 90 ? 6.334 -4.707 -9.035 1.00 94.75 90 LEU A C 1
ATOM 750 O O . LEU A 1 90 ? 5.166 -4.301 -8.990 1.00 94.75 90 LEU A O 1
ATOM 754 N N . ALA A 1 91 ? 6.932 -5.288 -7.992 1.00 96.38 91 ALA A N 1
ATOM 755 C CA . ALA A 1 91 ? 6.278 -5.471 -6.704 1.00 96.38 91 ALA A CA 1
ATOM 756 C C . ALA A 1 91 ? 5.875 -4.122 -6.093 1.00 96.38 91 ALA A C 1
ATOM 758 O O . ALA A 1 91 ? 4.744 -3.983 -5.619 1.00 96.38 91 ALA A O 1
ATOM 759 N N . PHE A 1 92 ? 6.751 -3.116 -6.160 1.00 96.44 92 PHE A N 1
ATOM 760 C CA . PHE A 1 92 ? 6.487 -1.771 -5.658 1.00 96.44 92 PHE A CA 1
ATOM 761 C C . PHE A 1 92 ? 5.302 -1.125 -6.377 1.00 96.44 92 PHE A C 1
ATOM 763 O O . PHE A 1 92 ? 4.309 -0.787 -5.732 1.00 96.44 92 PHE A O 1
ATOM 770 N N . VAL A 1 93 ? 5.355 -1.007 -7.708 1.00 95.31 93 VAL A N 1
ATOM 771 C CA . VAL A 1 93 ? 4.320 -0.296 -8.478 1.00 95.31 93 VAL A CA 1
ATOM 772 C C . VAL A 1 93 ? 2.962 -0.992 -8.401 1.00 95.31 93 VAL A C 1
ATOM 774 O O . VAL A 1 93 ? 1.924 -0.336 -8.341 1.00 95.31 93 VAL A O 1
ATOM 777 N N . THR A 1 94 ? 2.952 -2.327 -8.336 1.00 94.81 94 THR A N 1
ATOM 778 C CA . THR A 1 94 ? 1.717 -3.107 -8.191 1.00 94.81 94 THR A CA 1
ATOM 779 C C . THR A 1 94 ? 1.117 -2.939 -6.799 1.00 94.81 94 THR A C 1
ATOM 781 O O . THR A 1 94 ? -0.094 -2.763 -6.664 1.00 94.81 94 THR A O 1
ATOM 784 N N . THR A 1 95 ? 1.951 -2.980 -5.756 1.00 95.25 95 THR A N 1
ATOM 785 C C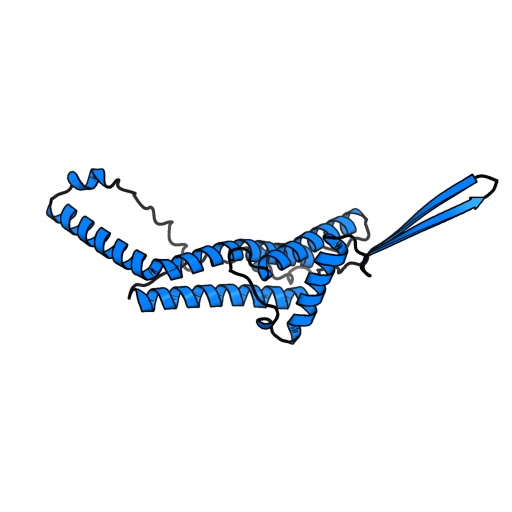A . THR A 1 95 ? 1.504 -2.785 -4.369 1.00 95.25 95 THR A CA 1
ATOM 786 C C . THR A 1 95 ? 0.995 -1.360 -4.162 1.00 95.25 95 THR A C 1
ATOM 788 O O . THR A 1 95 ? -0.061 -1.170 -3.560 1.00 95.25 95 THR A O 1
ATOM 791 N N . TYR A 1 96 ? 1.686 -0.371 -4.732 1.00 95.62 96 TYR A N 1
ATOM 792 C CA . TYR A 1 96 ? 1.257 1.022 -4.742 1.00 95.62 96 TYR A CA 1
ATOM 793 C C . TYR A 1 96 ? -0.111 1.190 -5.412 1.00 95.62 96 TYR A C 1
ATOM 795 O O . TYR A 1 96 ? -1.027 1.735 -4.801 1.00 95.62 96 TYR A O 1
ATOM 803 N N . ALA A 1 97 ? -0.280 0.676 -6.636 1.00 94.00 97 ALA A N 1
ATOM 804 C CA . ALA A 1 97 ? -1.541 0.790 -7.367 1.00 94.00 97 ALA A CA 1
ATOM 805 C C . ALA A 1 97 ? -2.714 0.180 -6.579 1.00 94.00 97 ALA A C 1
ATOM 807 O O . ALA A 1 97 ? -3.754 0.815 -6.442 1.00 94.00 97 ALA A O 1
ATOM 808 N N . ARG A 1 98 ? -2.519 -0.994 -5.957 1.00 90.56 98 ARG A N 1
ATOM 809 C CA . ARG A 1 98 ? -3.535 -1.622 -5.089 1.00 90.56 98 ARG A CA 1
ATOM 810 C C . ARG A 1 98 ? -3.924 -0.748 -3.896 1.00 90.56 98 ARG A C 1
ATOM 812 O O . ARG A 1 98 ? -5.102 -0.697 -3.548 1.00 90.56 98 ARG A O 1
ATOM 819 N N . LEU A 1 99 ? -2.952 -0.082 -3.269 1.00 91.56 99 LEU A N 1
ATOM 820 C CA . LEU A 1 99 ? -3.199 0.808 -2.134 1.00 91.56 99 LEU A CA 1
ATOM 821 C C . LEU A 1 99 ? -4.009 2.043 -2.552 1.00 91.56 99 LEU A C 1
ATOM 823 O O . LEU A 1 99 ? -4.958 2.413 -1.864 1.00 91.56 99 LEU A O 1
ATOM 827 N N . ILE A 1 100 ? -3.651 2.664 -3.679 1.00 92.06 100 ILE A N 1
ATOM 828 C CA . ILE A 1 100 ? -4.335 3.854 -4.202 1.00 92.06 100 ILE A CA 1
ATOM 829 C C . ILE A 1 100 ? -5.749 3.512 -4.681 1.00 92.06 100 ILE A C 1
ATOM 831 O O . ILE A 1 100 ? -6.691 4.200 -4.283 1.00 92.06 100 ILE A O 1
ATOM 835 N N . ASP A 1 101 ? -5.911 2.443 -5.465 1.00 87.12 101 ASP A N 1
ATOM 836 C CA . ASP A 1 101 ? -7.220 1.988 -5.951 1.00 87.12 101 ASP A CA 1
ATOM 837 C C . ASP A 1 101 ? -8.140 1.612 -4.784 1.00 87.12 101 ASP A C 1
ATOM 839 O O . ASP A 1 101 ? -9.353 1.820 -4.831 1.00 87.12 101 ASP A O 1
ATOM 843 N N . GLY A 1 102 ? -7.565 1.083 -3.699 1.00 73.38 102 GLY A N 1
ATOM 844 C CA . GLY A 1 102 ? -8.252 0.954 -2.421 1.00 73.38 102 GLY A CA 1
ATOM 845 C C . GLY A 1 102 ? -9.279 -0.161 -2.319 1.00 73.38 102 GLY A C 1
ATOM 846 O O . GLY A 1 102 ? -9.887 -0.293 -1.257 1.00 73.38 102 GLY A O 1
ATOM 847 N N . GLY A 1 103 ? -9.504 -0.929 -3.389 1.00 72.38 103 GLY A N 1
ATOM 848 C CA . GLY A 1 103 ? -10.406 -2.082 -3.444 1.00 72.38 103 GLY A CA 1
ATOM 849 C C . GLY A 1 103 ? -11.723 -1.870 -2.687 1.00 72.38 103 GLY A C 1
ATOM 850 O O . GLY A 1 103 ? -12.624 -1.186 -3.157 1.00 72.38 103 GLY A O 1
ATOM 851 N N . ILE A 1 104 ? -11.806 -2.437 -1.478 1.00 61.22 104 ILE A N 1
ATOM 852 C CA . ILE A 1 104 ? -12.970 -2.425 -0.565 1.00 61.22 104 ILE A CA 1
ATOM 853 C C . ILE A 1 104 ? -13.250 -1.022 0.047 1.00 61.22 104 ILE A C 1
ATOM 855 O O . ILE A 1 104 ? -14.066 -0.882 0.954 1.00 61.22 104 ILE A O 1
ATOM 859 N N . GLY A 1 105 ? -12.611 0.046 -0.439 1.00 62.03 105 GLY A N 1
ATOM 860 C CA . GLY A 1 105 ? -12.949 1.439 -0.116 1.00 62.03 105 GLY A CA 1
ATOM 861 C C . GLY A 1 105 ? -11.958 2.176 0.789 1.00 62.03 105 GLY A C 1
ATOM 862 O O . GLY A 1 105 ? -12.349 3.141 1.440 1.00 62.03 105 GLY A O 1
ATOM 863 N N . SER A 1 106 ? -10.692 1.752 0.848 1.00 76.88 106 SER A N 1
ATOM 864 C CA . SER A 1 106 ? -9.624 2.408 1.632 1.00 76.88 106 SER A CA 1
ATOM 865 C C . SER A 1 106 ? -8.654 3.248 0.787 1.00 76.88 106 SER A C 1
ATOM 867 O O . SER A 1 106 ? -7.629 3.708 1.290 1.00 76.88 106 SER A O 1
ATOM 869 N N . GLY A 1 107 ? -9.002 3.490 -0.477 1.00 85.81 107 GLY A N 1
ATOM 870 C CA . GLY A 1 107 ? -8.131 4.114 -1.472 1.00 85.81 107 GLY A CA 1
ATOM 871 C C . GLY A 1 107 ? -7.718 5.546 -1.164 1.00 85.81 107 GLY A C 1
ATOM 872 O O . GLY A 1 107 ? -8.252 6.229 -0.277 1.00 85.81 107 GLY A O 1
ATOM 873 N N . VAL A 1 108 ? -6.744 6.019 -1.928 1.00 90.06 108 VAL A N 1
ATOM 874 C CA . VAL A 1 108 ? -6.223 7.383 -1.841 1.00 90.06 108 VAL A CA 1
ATOM 875 C C . VAL A 1 108 ? -6.321 7.998 -3.224 1.00 90.06 108 VAL A C 1
ATOM 877 O O . VAL A 1 108 ? -5.593 7.622 -4.134 1.00 90.06 108 VAL A O 1
ATOM 880 N N . SER A 1 109 ? -7.236 8.951 -3.397 1.00 90.62 109 SER A N 1
ATOM 881 C CA . SER A 1 109 ? -7.362 9.645 -4.674 1.00 90.62 109 SER A CA 1
ATOM 882 C C . SER A 1 109 ? -6.106 10.463 -4.965 1.00 90.62 109 SER A C 1
ATOM 884 O O . SER A 1 109 ? -5.499 11.045 -4.065 1.00 90.62 109 SER A O 1
ATOM 886 N N . ARG A 1 110 ? -5.771 10.616 -6.248 1.00 93.50 110 ARG A N 1
ATOM 887 C CA . ARG A 1 110 ? -4.691 11.507 -6.699 1.00 93.50 110 ARG A CA 1
ATOM 888 C C . ARG A 1 110 ? -4.810 12.927 -6.127 1.00 93.50 110 ARG A C 1
ATOM 890 O O . ARG A 1 110 ? -3.809 13.561 -5.816 1.00 93.50 110 ARG A O 1
ATOM 897 N N . SER A 1 111 ? -6.033 13.439 -5.974 1.00 93.38 111 SER A N 1
ATOM 898 C CA . SER A 1 111 ? -6.291 14.773 -5.416 1.00 93.38 111 SER A CA 1
ATOM 899 C C . SER A 1 111 ? -5.950 14.900 -3.929 1.00 93.38 111 SER A C 1
ATOM 901 O O . SER A 1 111 ? -5.672 16.011 -3.481 1.00 93.38 111 SER A O 1
ATOM 903 N N . ALA A 1 112 ? -5.959 13.790 -3.184 1.00 92.00 112 ALA A N 1
ATOM 904 C CA . ALA A 1 112 ? -5.566 13.752 -1.779 1.00 92.00 112 ALA A CA 1
ATOM 905 C C . ALA A 1 112 ? -4.043 13.837 -1.595 1.00 92.00 112 ALA A C 1
ATOM 907 O O . ALA A 1 112 ? -3.584 14.085 -0.482 1.00 92.00 112 ALA A O 1
ATOM 908 N N . LEU A 1 113 ? -3.267 13.647 -2.668 1.00 94.50 113 LEU A N 1
ATOM 909 C CA . LEU A 1 113 ? -1.821 13.815 -2.645 1.00 94.50 113 LEU A CA 1
ATOM 910 C C . LEU A 1 113 ? -1.439 15.307 -2.724 1.00 94.50 113 LEU A C 1
ATOM 912 O O . LEU A 1 113 ? -2.070 16.065 -3.487 1.00 94.50 113 LEU A O 1
ATOM 916 N N . PRO A 1 114 ? -0.376 15.719 -2.008 1.00 95.69 114 PRO A N 1
ATOM 917 C CA . PRO A 1 114 ? 0.263 17.016 -2.183 1.00 95.69 114 PRO A CA 1
ATOM 918 C C . PRO A 1 114 ? 0.630 17.264 -3.655 1.00 95.69 114 PRO A C 1
ATOM 920 O O . PRO A 1 114 ? 1.004 16.309 -4.345 1.00 95.69 114 PRO A O 1
ATOM 923 N N . PRO A 1 115 ? 0.500 18.502 -4.175 1.00 96.50 115 PRO A N 1
ATOM 924 C CA . PRO A 1 115 ? 0.767 18.821 -5.580 1.00 96.50 115 PRO A CA 1
ATOM 925 C C . PRO A 1 115 ? 2.101 18.286 -6.114 1.00 96.50 115 PRO A C 1
ATOM 927 O O . PRO A 1 115 ? 2.145 17.774 -7.229 1.00 96.50 115 PRO A O 1
ATOM 930 N N . GLU A 1 116 ? 3.149 18.350 -5.301 1.00 95.44 116 GLU A N 1
ATOM 931 C CA . GLU A 1 116 ? 4.506 17.893 -5.586 1.00 95.44 116 GLU A CA 1
ATOM 932 C C . GLU A 1 116 ? 4.629 16.367 -5.729 1.00 95.44 116 GLU A C 1
ATOM 934 O O . GLU A 1 116 ? 5.500 15.888 -6.450 1.00 95.44 116 GLU A O 1
ATOM 939 N N . LEU A 1 117 ? 3.727 15.593 -5.116 1.00 96.31 117 LEU A N 1
ATOM 940 C CA . LEU A 1 117 ? 3.724 14.127 -5.182 1.00 96.31 117 LEU A CA 1
ATOM 941 C C . LEU A 1 117 ? 2.824 13.569 -6.293 1.00 96.31 117 LEU A C 1
ATOM 943 O O . LEU A 1 117 ? 2.896 12.382 -6.615 1.00 96.31 117 LEU A O 1
ATOM 947 N N . ARG A 1 118 ? 1.978 14.402 -6.910 1.00 96.31 118 ARG A N 1
ATOM 948 C CA . ARG A 1 118 ? 1.069 13.963 -7.983 1.00 96.31 118 ARG A CA 1
ATOM 949 C C . ARG A 1 118 ? 1.802 13.472 -9.237 1.00 96.31 118 ARG A C 1
ATOM 951 O O . ARG A 1 118 ? 1.398 12.427 -9.737 1.00 96.31 118 ARG A O 1
ATOM 958 N N . PRO A 1 119 ? 2.875 14.126 -9.724 1.00 96.69 119 PRO A N 1
ATOM 959 C CA . PRO A 1 119 ? 3.642 13.596 -10.852 1.00 96.69 119 PRO A CA 1
ATOM 960 C C . PRO A 1 119 ? 4.275 12.235 -10.541 1.00 96.69 119 PRO A C 1
ATOM 962 O O . PRO A 1 119 ? 4.312 11.359 -11.395 1.00 96.69 119 PRO A O 1
ATOM 965 N N . VAL A 1 120 ? 4.720 12.025 -9.298 1.00 95.44 120 VAL A N 1
ATOM 966 C CA . VAL A 1 120 ? 5.291 10.742 -8.853 1.00 95.44 120 VAL A CA 1
ATOM 967 C C . VAL A 1 120 ? 4.237 9.637 -8.914 1.00 95.44 120 VAL A C 1
ATOM 969 O O . VAL A 1 120 ? 4.505 8.554 -9.430 1.00 95.44 120 VAL A O 1
ATOM 972 N N . HIS A 1 121 ? 3.025 9.925 -8.433 1.00 95.81 121 HIS A N 1
ATOM 973 C CA . HIS A 1 121 ? 1.873 9.039 -8.581 1.00 95.81 121 HIS A CA 1
ATOM 974 C C . HIS A 1 121 ? 1.597 8.709 -10.052 1.00 95.81 121 HIS A C 1
ATOM 976 O O . HIS A 1 121 ? 1.508 7.532 -10.397 1.00 95.81 121 HIS A O 1
ATOM 982 N N . ASP A 1 122 ? 1.507 9.728 -10.911 1.00 95.75 122 ASP A N 1
ATOM 983 C CA . ASP A 1 122 ? 1.218 9.553 -12.337 1.00 95.75 122 ASP A CA 1
ATOM 984 C C . ASP A 1 122 ? 2.265 8.650 -13.008 1.00 95.75 122 ASP A C 1
ATOM 986 O O . ASP A 1 122 ? 1.901 7.688 -13.683 1.00 95.75 122 ASP A O 1
ATOM 990 N N . ASN A 1 123 ? 3.551 8.877 -12.721 1.00 94.44 123 ASN A N 1
ATOM 991 C CA . ASN A 1 123 ? 4.656 8.066 -13.232 1.00 94.44 123 ASN A CA 1
ATOM 992 C C . ASN A 1 123 ? 4.577 6.604 -12.765 1.00 94.44 123 ASN A C 1
ATOM 994 O O . ASN A 1 123 ? 4.828 5.692 -13.549 1.00 94.44 123 ASN A O 1
ATOM 998 N N . ILE A 1 124 ? 4.222 6.345 -11.501 1.00 95.12 124 ILE A N 1
ATOM 999 C CA . ILE A 1 124 ? 4.079 4.971 -10.989 1.00 95.12 124 ILE A CA 1
ATOM 1000 C C . ILE A 1 124 ? 2.909 4.253 -11.672 1.00 95.12 124 ILE A C 1
ATOM 1002 O O . ILE A 1 124 ? 3.038 3.086 -12.052 1.00 95.12 124 ILE A O 1
ATOM 1006 N N . ILE A 1 125 ? 1.770 4.933 -11.835 1.00 94.81 125 ILE A N 1
ATOM 1007 C CA . ILE A 1 125 ? 0.593 4.370 -12.508 1.00 94.81 125 ILE A CA 1
ATOM 1008 C C . ILE A 1 125 ? 0.889 4.111 -13.987 1.00 94.81 125 ILE A C 1
ATOM 1010 O O . ILE A 1 125 ? 0.531 3.052 -14.508 1.00 94.81 125 ILE A O 1
ATOM 1014 N N . GLU A 1 126 ? 1.583 5.030 -14.656 1.00 94.06 126 GLU A N 1
ATOM 1015 C CA . GLU A 1 126 ? 2.042 4.847 -16.029 1.00 94.06 126 GLU A CA 1
ATOM 1016 C C . GLU A 1 126 ? 2.988 3.650 -16.149 1.00 94.06 126 GLU A C 1
ATOM 1018 O O . GLU A 1 126 ? 2.746 2.767 -16.973 1.00 94.06 126 GLU A O 1
ATOM 1023 N N . LEU A 1 127 ? 4.001 3.564 -15.284 1.00 92.44 127 LEU A N 1
ATOM 1024 C CA . LEU A 1 127 ? 4.959 2.463 -15.253 1.00 92.44 127 LEU A CA 1
ATOM 1025 C C . LEU A 1 127 ? 4.246 1.119 -15.042 1.00 92.44 127 LEU A C 1
ATOM 1027 O O . LEU A 1 127 ? 4.482 0.163 -15.782 1.00 92.44 127 LEU A O 1
ATOM 1031 N N . ARG A 1 128 ? 3.309 1.046 -14.090 1.00 92.81 128 ARG A N 1
ATOM 1032 C CA . ARG A 1 128 ? 2.478 -0.145 -13.863 1.00 92.81 128 ARG A CA 1
ATOM 1033 C C . ARG A 1 128 ? 1.690 -0.513 -15.115 1.00 92.81 128 ARG A C 1
ATOM 1035 O O . ARG A 1 128 ? 1.704 -1.670 -15.523 1.00 92.81 128 ARG A O 1
ATOM 1042 N N . ASN A 1 129 ? 0.982 0.442 -15.711 1.00 92.38 129 ASN A N 1
ATOM 1043 C CA . ASN A 1 129 ? 0.067 0.167 -16.815 1.00 92.38 129 ASN A CA 1
ATOM 1044 C C . ASN A 1 129 ? 0.807 -0.187 -18.105 1.00 92.38 129 ASN A C 1
ATOM 1046 O O . ASN A 1 129 ? 0.480 -1.189 -18.739 1.00 92.38 129 ASN A O 1
ATOM 1050 N N . LYS A 1 130 ? 1.813 0.603 -18.483 1.00 90.62 130 LYS A N 1
ATOM 1051 C CA . LYS A 1 130 ? 2.521 0.449 -19.755 1.00 90.62 130 LYS A CA 1
ATOM 1052 C C . LYS A 1 130 ? 3.584 -0.646 -19.718 1.00 90.62 130 LYS A C 1
ATOM 1054 O O . LYS A 1 130 ? 3.575 -1.504 -20.598 1.00 90.62 130 LYS A O 1
ATOM 1059 N N . ARG A 1 131 ? 4.471 -0.648 -18.711 1.00 88.50 131 ARG A N 1
ATOM 1060 C CA . ARG A 1 131 ? 5.593 -1.604 -18.633 1.00 88.50 131 ARG A CA 1
ATOM 1061 C C . ARG A 1 131 ? 5.149 -2.967 -18.120 1.00 88.50 131 ARG A C 1
ATOM 1063 O O . ARG A 1 131 ? 5.508 -3.971 -18.713 1.00 88.50 131 ARG A O 1
ATOM 1070 N N . TYR A 1 132 ? 4.385 -3.004 -17.031 1.00 89.94 132 TYR A N 1
ATOM 1071 C CA . TYR A 1 132 ? 4.197 -4.248 -16.277 1.00 89.94 132 TYR A CA 1
ATOM 1072 C C . TYR A 1 132 ? 2.854 -4.951 -16.501 1.00 89.94 132 TYR A C 1
ATOM 1074 O O . TYR A 1 132 ? 2.784 -6.171 -16.385 1.00 89.94 132 TYR A O 1
ATOM 1082 N N . ALA A 1 133 ? 1.780 -4.217 -16.801 1.00 87.00 133 ALA A N 1
ATOM 1083 C CA . ALA A 1 133 ? 0.448 -4.806 -16.949 1.00 87.00 133 ALA A CA 1
ATOM 1084 C C . ALA A 1 133 ? 0.072 -5.131 -18.401 1.00 87.00 133 ALA A C 1
ATOM 1086 O O . ALA A 1 133 ? -0.616 -6.123 -18.636 1.00 87.00 133 ALA A O 1
ATOM 1087 N N . HIS A 1 134 ? 0.476 -4.297 -19.365 1.00 79.62 134 HIS A N 1
ATOM 1088 C CA . HIS A 1 134 ? -0.030 -4.392 -20.739 1.00 79.62 134 HIS A CA 1
ATOM 1089 C C . HIS A 1 134 ? 1.047 -4.533 -21.823 1.00 79.62 134 HIS A C 1
ATOM 1091 O O . HIS A 1 134 ? 0.678 -4.633 -22.990 1.00 79.62 134 HIS A O 1
ATOM 1097 N N . ASN A 1 135 ? 2.346 -4.558 -21.482 1.00 71.50 135 ASN A N 1
ATOM 1098 C CA . ASN A 1 135 ? 3.459 -4.554 -22.450 1.00 71.50 135 ASN A CA 1
ATOM 1099 C C . ASN A 1 135 ? 3.257 -3.522 -23.581 1.00 71.50 135 ASN A C 1
ATOM 1101 O O . ASN A 1 135 ? 3.617 -3.758 -24.732 1.00 71.50 135 ASN A O 1
ATOM 1105 N N . ALA A 1 136 ? 2.656 -2.373 -23.262 1.00 75.12 136 ALA A N 1
ATOM 1106 C CA . ALA A 1 136 ? 2.194 -1.381 -24.235 1.00 75.12 136 ALA A CA 1
ATOM 1107 C C . ALA A 1 136 ? 3.329 -0.483 -24.768 1.00 75.12 136 ALA A C 1
ATOM 1109 O O . ALA A 1 136 ? 3.065 0.567 -25.350 1.00 75.12 136 ALA A O 1
ATOM 1110 N N . GLY A 1 137 ? 4.584 -0.886 -24.543 1.00 74.88 137 GLY A N 1
ATOM 1111 C C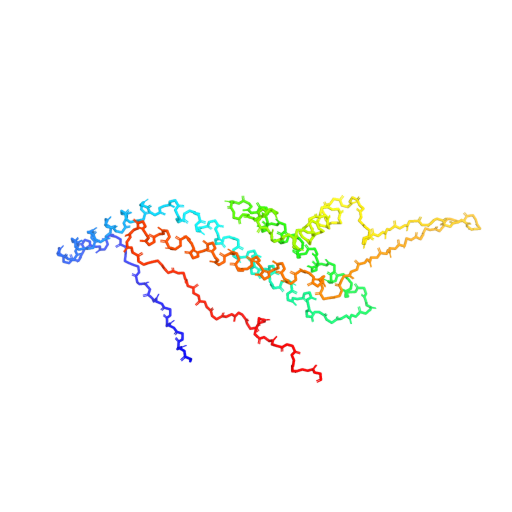A . GLY A 1 137 ? 5.772 -0.059 -24.724 1.00 74.88 137 GLY A CA 1
ATOM 1112 C C . GLY A 1 137 ? 5.922 0.970 -23.601 1.00 74.88 137 GLY A C 1
ATOM 1113 O O . GLY A 1 137 ? 4.972 1.654 -23.222 1.00 74.88 137 GLY A O 1
ATOM 1114 N N . HIS A 1 138 ? 7.124 1.074 -23.043 1.00 86.81 138 HIS A N 1
ATOM 1115 C CA . HIS A 1 138 ? 7.478 2.099 -22.065 1.00 86.81 138 HIS A CA 1
ATOM 1116 C C . HIS A 1 138 ? 8.941 2.483 -22.272 1.00 86.81 138 HIS A C 1
ATOM 1118 O O . HIS A 1 138 ? 9.763 1.601 -22.487 1.00 86.81 138 HIS A O 1
ATOM 1124 N N . ASP A 1 139 ? 9.289 3.762 -22.155 1.00 83.56 139 ASP A N 1
ATOM 1125 C CA . ASP A 1 139 ? 10.625 4.270 -22.519 1.00 83.56 139 ASP A CA 1
ATOM 1126 C C . ASP A 1 139 ? 11.767 3.633 -21.708 1.00 83.56 139 ASP A C 1
ATOM 1128 O O . ASP A 1 139 ? 12.920 3.607 -22.129 1.00 83.56 139 ASP A O 1
ATOM 1132 N N . SER A 1 140 ? 11.443 3.061 -20.547 1.00 83.50 140 SER A N 1
ATOM 1133 C CA . SER A 1 140 ? 12.391 2.318 -19.714 1.00 83.50 140 SER A CA 1
ATOM 1134 C C . SER A 1 140 ? 12.668 0.884 -20.188 1.00 83.50 140 SER A C 1
ATOM 1136 O O . SER A 1 140 ? 13.437 0.191 -19.529 1.00 83.50 140 SER A O 1
ATOM 1138 N N . ILE A 1 141 ? 11.989 0.379 -21.218 1.00 84.62 141 ILE A N 1
ATOM 1139 C CA . ILE A 1 141 ? 12.258 -0.936 -21.803 1.00 84.62 141 ILE A CA 1
ATOM 1140 C C . ILE A 1 141 ? 12.006 -0.907 -23.310 1.00 84.62 141 ILE A C 1
ATOM 1142 O O . ILE A 1 141 ? 10.892 -0.693 -23.781 1.00 84.62 141 ILE A O 1
ATOM 1146 N N . THR A 1 142 ? 13.056 -1.155 -24.081 1.00 84.44 142 THR A N 1
ATOM 1147 C CA . THR A 1 142 ? 12.966 -1.281 -25.537 1.00 84.44 142 THR A CA 1
ATOM 1148 C C . THR A 1 142 ? 13.630 -2.576 -25.974 1.00 84.44 142 THR A C 1
ATOM 1150 O O . THR A 1 142 ? 14.613 -3.022 -25.381 1.00 84.44 142 THR A O 1
ATOM 1153 N N . GLY A 1 143 ? 13.052 -3.212 -26.987 1.00 84.12 143 GLY A N 1
ATOM 1154 C CA . GLY A 1 143 ? 13.564 -4.437 -27.580 1.00 84.12 143 GLY A CA 1
ATOM 1155 C C . GLY A 1 143 ? 13.521 -4.303 -29.091 1.00 84.12 143 GLY A C 1
ATOM 1156 O O . GLY A 1 143 ? 12.468 -3.981 -29.637 1.00 84.12 143 GLY A O 1
ATOM 1157 N N . ASN A 1 144 ? 14.648 -4.540 -29.752 1.00 85.06 144 ASN A N 1
ATOM 1158 C CA . ASN A 1 144 ? 14.762 -4.478 -31.202 1.00 85.06 144 ASN A CA 1
ATOM 1159 C C . ASN A 1 144 ? 15.256 -5.821 -31.734 1.00 85.06 144 ASN A C 1
ATOM 1161 O O . ASN A 1 144 ? 16.156 -6.435 -31.160 1.00 85.06 144 ASN A O 1
ATOM 1165 N N . LEU A 1 145 ? 14.657 -6.262 -32.837 1.00 90.00 145 LEU A N 1
ATOM 1166 C CA . LEU A 1 145 ? 15.107 -7.420 -33.595 1.00 90.00 145 LEU A CA 1
ATOM 1167 C C . LEU A 1 145 ? 15.873 -6.922 -34.817 1.00 90.00 145 LEU A C 1
ATOM 1169 O O . LEU A 1 145 ? 15.356 -6.138 -35.612 1.00 90.00 145 LEU A O 1
ATOM 1173 N N . GLU A 1 146 ? 17.099 -7.392 -34.958 1.00 89.56 146 GLU A N 1
ATOM 1174 C CA . GLU A 1 146 ? 17.975 -7.109 -36.083 1.00 89.56 146 GLU A CA 1
ATOM 1175 C C . GLU A 1 146 ? 18.118 -8.385 -36.911 1.00 89.56 146 GLU A C 1
ATOM 1177 O O . GLU A 1 146 ? 18.418 -9.452 -36.375 1.00 89.56 146 GLU A O 1
ATOM 1182 N N . VAL A 1 147 ? 17.877 -8.285 -38.220 1.00 91.44 147 VAL A N 1
ATOM 1183 C CA . VAL A 1 147 ? 18.089 -9.393 -39.158 1.00 91.44 147 VAL A CA 1
ATOM 1184 C C . VAL A 1 147 ? 19.290 -9.068 -40.030 1.00 91.44 147 VAL A C 1
ATOM 1186 O O . VAL A 1 147 ? 19.236 -8.154 -40.853 1.00 91.44 147 VAL A O 1
ATOM 1189 N N . GLY A 1 148 ? 20.365 -9.827 -39.851 1.00 89.00 148 GLY A N 1
ATOM 1190 C CA . GLY A 1 148 ? 21.499 -9.858 -40.762 1.00 89.00 148 GLY A CA 1
ATOM 1191 C C . GLY A 1 148 ? 21.237 -10.825 -41.914 1.00 89.00 148 GLY A C 1
ATOM 1192 O O . GLY A 1 148 ? 20.573 -11.847 -41.742 1.00 89.00 148 GLY A O 1
ATOM 1193 N N . PHE A 1 149 ? 21.761 -10.512 -43.097 1.00 93.25 149 PHE A N 1
ATOM 1194 C CA . PHE A 1 149 ? 21.822 -11.456 -44.210 1.00 93.25 149 PHE A CA 1
ATOM 1195 C C . PHE A 1 149 ? 23.235 -11.474 -44.780 1.00 93.25 149 PHE A C 1
ATOM 1197 O O . PHE A 1 149 ? 23.693 -10.481 -45.345 1.00 93.25 149 PHE A O 1
ATOM 1204 N N . GLU A 1 150 ? 23.911 -12.611 -44.651 1.00 91.75 150 GLU A N 1
ATOM 1205 C CA . GLU A 1 150 ? 25.267 -12.798 -45.154 1.00 91.75 150 GLU A CA 1
ATOM 1206 C C . GLU A 1 150 ? 25.448 -14.227 -45.690 1.00 91.75 150 GLU A C 1
ATOM 1208 O O . GLU A 1 150 ? 24.985 -15.203 -45.101 1.00 91.75 150 GLU A O 1
ATOM 1213 N N . ASN A 1 151 ? 26.106 -14.372 -46.847 1.00 91.81 151 ASN A N 1
ATOM 1214 C CA . ASN A 1 151 ? 26.419 -15.667 -47.474 1.00 91.81 151 ASN A CA 1
ATOM 1215 C C . ASN A 1 151 ? 25.214 -16.620 -47.650 1.00 91.81 151 ASN A C 1
ATOM 1217 O O . ASN A 1 151 ? 25.349 -17.839 -47.534 1.00 91.81 151 ASN A O 1
ATOM 1221 N N . GLY A 1 152 ? 24.025 -16.077 -47.931 1.00 92.44 152 GLY A N 1
ATOM 1222 C CA . GLY A 1 152 ? 22.806 -16.874 -48.113 1.00 92.44 152 GLY A CA 1
ATOM 1223 C C . GLY A 1 152 ? 22.162 -17.355 -46.809 1.00 92.44 152 GLY A C 1
ATOM 1224 O O . GLY A 1 152 ? 21.223 -18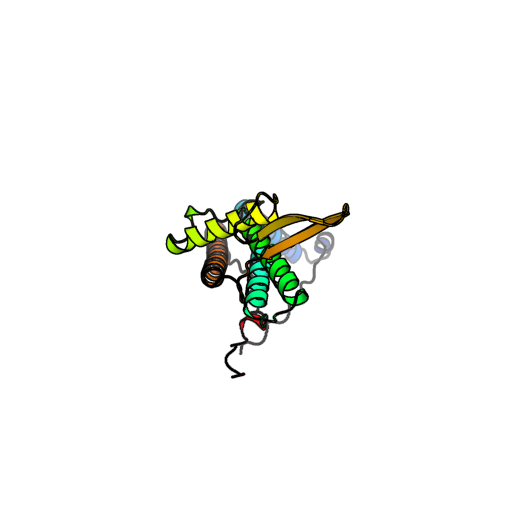.149 -46.863 1.00 92.44 152 GLY A O 1
ATOM 1225 N N . LYS A 1 153 ? 22.642 -16.890 -45.650 1.00 89.50 153 LYS A N 1
ATOM 1226 C CA . LYS A 1 153 ? 22.081 -17.180 -44.329 1.00 89.50 153 LYS A CA 1
ATOM 1227 C C . LYS A 1 153 ? 21.484 -15.919 -43.719 1.00 89.50 153 LYS A C 1
ATOM 1229 O O . LYS A 1 153 ? 21.969 -14.818 -43.960 1.00 89.50 153 LYS A O 1
ATOM 1234 N N . PHE A 1 154 ? 20.424 -16.111 -42.940 1.00 92.81 154 PHE A N 1
ATOM 1235 C CA . PHE A 1 154 ? 19.834 -15.066 -42.115 1.00 92.81 154 PHE A CA 1
ATOM 1236 C C . PHE A 1 154 ? 20.277 -15.265 -40.670 1.00 92.81 154 PHE A C 1
ATOM 1238 O O . PHE A 1 154 ? 20.102 -16.357 -40.127 1.00 92.81 154 PHE A O 1
ATOM 1245 N N . ASP A 1 155 ? 20.793 -14.207 -40.061 1.00 90.88 155 ASP A N 1
ATOM 1246 C CA . ASP A 1 155 ? 21.129 -14.152 -38.644 1.00 90.88 155 ASP A CA 1
ATOM 1247 C C . ASP A 1 155 ? 20.115 -13.255 -37.942 1.00 90.88 155 ASP A C 1
ATOM 1249 O O . ASP A 1 155 ? 19.798 -12.167 -38.421 1.00 90.88 155 ASP A O 1
ATOM 1253 N N . ILE A 1 156 ? 19.577 -13.718 -36.818 1.00 91.00 156 ILE A N 1
ATOM 1254 C CA . ILE A 1 156 ? 18.618 -12.958 -36.016 1.00 91.00 156 ILE A CA 1
ATOM 1255 C C . ILE A 1 156 ? 19.301 -12.591 -34.704 1.00 91.00 156 ILE A C 1
ATOM 1257 O O . ILE A 1 156 ? 19.657 -13.472 -33.922 1.00 91.00 156 ILE A O 1
ATOM 1261 N N . SER A 1 157 ? 19.430 -11.293 -34.457 1.00 86.50 157 SER A N 1
ATOM 1262 C CA . SER A 1 157 ? 19.939 -10.726 -33.213 1.00 86.50 157 SER A CA 1
ATOM 1263 C C . SER A 1 157 ? 18.815 -9.993 -32.494 1.00 86.50 157 SER A C 1
ATOM 1265 O O . SER A 1 157 ? 17.996 -9.320 -33.119 1.00 86.50 157 SER A O 1
ATOM 1267 N N . VAL A 1 158 ? 18.761 -10.117 -31.170 1.00 86.06 158 VAL A N 1
ATOM 1268 C CA . VAL A 1 158 ? 17.781 -9.405 -30.344 1.00 86.06 158 VAL A CA 1
ATOM 1269 C C . VAL A 1 158 ? 18.529 -8.556 -29.331 1.00 86.06 158 VAL A C 1
ATOM 1271 O O . VAL A 1 158 ? 19.305 -9.078 -28.533 1.00 86.06 158 VAL A O 1
ATOM 1274 N N . ASN A 1 159 ? 18.268 -7.253 -29.358 1.00 83.06 159 ASN A N 1
ATOM 1275 C CA . ASN A 1 159 ? 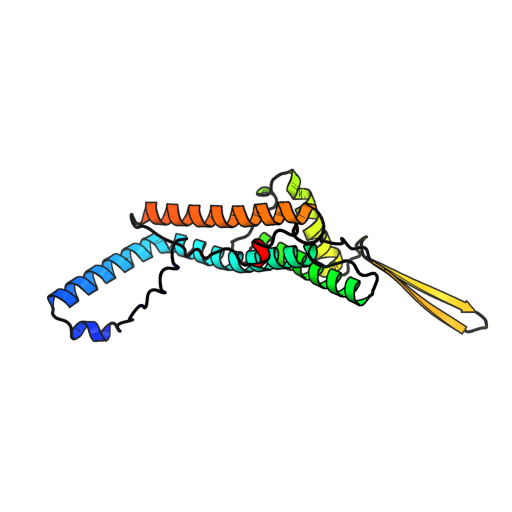18.863 -6.277 -28.459 1.00 83.06 159 ASN A CA 1
ATOM 1276 C C . ASN A 1 159 ? 17.793 -5.757 -27.501 1.00 83.06 159 ASN A C 1
ATOM 1278 O O . ASN A 1 159 ? 16.735 -5.308 -27.940 1.00 83.06 159 ASN A O 1
ATOM 1282 N N . PHE A 1 160 ? 18.080 -5.787 -26.199 1.00 80.94 160 PHE A N 1
ATOM 1283 C CA . PHE A 1 160 ? 17.217 -5.232 -25.159 1.00 80.94 160 PHE A CA 1
ATOM 1284 C C . PHE A 1 160 ? 17.937 -4.099 -24.437 1.00 80.94 160 PHE A C 1
ATOM 1286 O O . PHE A 1 160 ? 19.082 -4.251 -24.017 1.00 80.94 160 PHE A O 1
ATOM 1293 N N . ASN A 1 161 ? 17.248 -2.977 -24.256 1.00 82.62 161 ASN A N 1
ATOM 1294 C CA . ASN A 1 161 ? 17.699 -1.889 -23.404 1.00 82.62 161 ASN A CA 1
ATOM 1295 C C . ASN A 1 161 ? 16.684 -1.702 -22.277 1.00 82.62 161 ASN A C 1
ATOM 1297 O O . ASN A 1 161 ? 15.493 -1.515 -22.533 1.00 82.62 161 ASN A O 1
ATOM 1301 N N . MET A 1 162 ? 17.159 -1.781 -21.036 1.00 82.81 162 MET A N 1
ATOM 1302 C CA . MET A 1 162 ? 16.340 -1.636 -19.841 1.00 82.81 162 MET A CA 1
ATOM 1303 C C . MET A 1 162 ? 16.913 -0.548 -18.933 1.00 82.81 162 MET A C 1
ATOM 1305 O O . MET A 1 162 ? 18.065 -0.611 -18.509 1.00 82.81 162 MET A O 1
ATOM 1309 N N . GLY A 1 163 ? 16.075 0.436 -18.618 1.00 83.38 163 GLY A N 1
ATOM 1310 C CA . GLY A 1 163 ? 16.343 1.476 -17.635 1.00 83.38 163 GLY A CA 1
ATOM 1311 C C . GLY A 1 163 ? 15.804 1.098 -16.256 1.00 83.38 163 GLY A C 1
ATOM 1312 O O . GLY A 1 163 ? 14.676 0.598 -16.121 1.00 83.38 163 GLY A O 1
ATOM 1313 N N . PHE A 1 164 ? 16.599 1.388 -15.227 1.00 82.75 164 PHE A N 1
ATOM 1314 C CA . PHE A 1 164 ? 16.267 1.121 -13.830 1.00 82.75 164 PHE A CA 1
ATOM 1315 C C . PHE A 1 164 ? 16.737 2.256 -12.918 1.00 82.75 164 PHE A C 1
ATOM 1317 O O . PHE A 1 164 ? 17.743 2.908 -13.195 1.00 82.75 164 PHE A O 1
ATOM 1324 N N . HIS A 1 165 ? 16.048 2.435 -11.791 1.00 83.62 165 HIS A N 1
ATOM 1325 C CA . HIS A 1 165 ? 16.529 3.269 -10.693 1.00 83.62 165 HIS A CA 1
ATOM 1326 C C . HIS A 1 165 ? 17.243 2.396 -9.658 1.00 83.62 165 HIS A C 1
ATOM 1328 O O . HIS A 1 165 ? 16.616 1.536 -9.040 1.00 83.62 165 HIS A O 1
ATOM 1334 N N . VAL A 1 166 ? 18.541 2.631 -9.452 1.00 81.69 166 VAL A N 1
ATOM 1335 C CA . VAL A 1 166 ? 19.299 2.036 -8.342 1.00 81.69 166 VAL A CA 1
ATOM 1336 C C . VAL A 1 166 ? 18.813 2.672 -7.042 1.00 81.69 166 VAL A C 1
ATOM 1338 O O . VAL A 1 166 ? 18.881 3.891 -6.909 1.00 81.69 166 VAL A O 1
ATOM 1341 N N . GLY A 1 167 ? 18.328 1.875 -6.089 1.00 74.44 167 GLY A N 1
ATOM 1342 C CA . GLY A 1 167 ? 17.751 2.414 -4.851 1.00 74.44 167 GLY A CA 1
ATOM 1343 C C . GLY A 1 167 ? 16.240 2.689 -4.919 1.00 74.44 167 GLY A C 1
ATOM 1344 O O . GLY A 1 167 ? 15.652 3.116 -3.925 1.00 74.44 167 GLY A O 1
ATOM 1345 N N . GLY A 1 168 ? 15.608 2.472 -6.081 1.00 81.44 168 GLY A N 1
ATOM 1346 C CA . GLY A 1 168 ? 14.303 3.055 -6.410 1.00 81.44 168 GLY A CA 1
ATOM 1347 C C . GLY A 1 168 ? 14.406 4.541 -6.787 1.00 81.44 168 GLY A C 1
ATOM 1348 O O . GLY A 1 168 ? 15.456 5.166 -6.630 1.00 81.44 168 GLY A O 1
ATOM 1349 N N . ALA A 1 169 ? 13.331 5.122 -7.328 1.00 83.75 169 ALA A N 1
ATOM 1350 C CA . ALA A 1 169 ? 13.320 6.559 -7.615 1.00 83.75 169 ALA A CA 1
ATOM 1351 C C . ALA A 1 169 ? 13.299 7.356 -6.298 1.00 83.75 169 ALA A C 1
ATOM 1353 O O . ALA A 1 169 ? 12.588 6.992 -5.357 1.00 83.75 169 ALA A O 1
ATOM 1354 N N . LEU A 1 170 ? 14.073 8.442 -6.222 1.00 85.75 170 LEU A N 1
ATOM 1355 C CA . LEU A 1 170 ? 14.254 9.216 -4.985 1.00 85.75 170 LEU A CA 1
ATOM 1356 C C . LEU A 1 170 ? 12.926 9.760 -4.444 1.00 85.75 170 LEU A C 1
ATOM 1358 O O . LEU A 1 170 ? 12.716 9.826 -3.234 1.00 85.75 170 LEU A O 1
ATOM 1362 N N . GLU A 1 171 ? 12.002 10.093 -5.341 1.00 89.31 171 GLU A N 1
ATOM 1363 C CA . GLU A 1 171 ? 10.701 10.662 -5.015 1.00 89.31 171 GLU A CA 1
ATOM 1364 C C . GLU A 1 171 ? 9.715 9.629 -4.442 1.00 89.31 171 GLU A C 1
ATOM 1366 O O . GLU A 1 171 ? 8.677 10.001 -3.890 1.00 89.31 171 GLU A O 1
ATOM 1371 N N . TRP A 1 172 ? 10.022 8.328 -4.521 1.00 92.94 172 TRP A N 1
ATOM 1372 C CA . TRP A 1 172 ? 9.156 7.281 -3.968 1.00 92.94 172 TRP A CA 1
ATOM 1373 C C . TRP A 1 172 ? 9.151 7.278 -2.444 1.00 92.94 172 TRP A C 1
ATOM 1375 O O . TRP A 1 172 ? 8.115 6.989 -1.849 1.00 92.94 172 TRP A O 1
ATOM 1385 N N . LYS A 1 173 ? 10.268 7.623 -1.794 1.00 92.19 173 LYS A N 1
ATOM 1386 C CA . LYS A 1 173 ? 10.345 7.643 -0.327 1.00 92.19 173 LYS A CA 1
ATOM 1387 C C . LYS A 1 173 ? 9.382 8.678 0.288 1.00 92.19 173 LYS A C 1
ATOM 1389 O O . LYS A 1 173 ? 8.529 8.250 1.066 1.00 92.19 173 LYS A O 1
ATOM 1394 N N . PRO A 1 174 ? 9.414 9.970 -0.100 1.00 94.44 174 PRO A N 1
ATOM 1395 C CA . PRO A 1 174 ? 8.452 10.961 0.393 1.00 94.44 174 PRO A CA 1
ATOM 1396 C C . PRO A 1 174 ? 6.989 10.565 0.164 1.00 94.44 174 PRO A C 1
ATOM 1398 O O . PRO A 1 174 ? 6.126 10.811 1.003 1.00 94.44 174 PRO A O 1
ATOM 1401 N N . LEU A 1 175 ? 6.698 9.911 -0.965 1.00 95.19 175 LEU A N 1
ATOM 1402 C CA . LEU A 1 175 ? 5.357 9.423 -1.271 1.00 95.19 175 LEU A CA 1
ATOM 1403 C C . LEU A 1 175 ? 4.909 8.307 -0.317 1.00 95.19 175 LEU A C 1
ATOM 1405 O O . LEU A 1 175 ? 3.774 8.322 0.156 1.00 95.19 175 LEU A O 1
ATOM 1409 N N . VAL A 1 176 ? 5.789 7.347 -0.028 1.00 94.94 176 VAL A N 1
ATOM 1410 C CA . VAL A 1 176 ? 5.520 6.254 0.918 1.00 94.94 176 VAL A CA 1
ATOM 1411 C C . VAL A 1 176 ? 5.338 6.789 2.340 1.00 94.94 176 VAL A C 1
ATOM 1413 O O . VAL A 1 176 ? 4.414 6.356 3.022 1.00 94.94 176 VAL A O 1
ATOM 1416 N N . GLU A 1 177 ? 6.165 7.744 2.769 1.00 94.38 177 GLU A N 1
ATOM 1417 C CA . GLU A 1 177 ? 6.054 8.403 4.080 1.00 94.38 177 GLU A CA 1
ATOM 1418 C C . GLU A 1 177 ? 4.718 9.144 4.224 1.00 94.38 177 GLU A C 1
ATOM 1420 O O . GLU A 1 177 ? 3.991 8.926 5.194 1.00 94.38 177 GLU A O 1
ATOM 1425 N N . PHE A 1 178 ? 4.331 9.932 3.214 1.00 95.56 178 PHE A N 1
ATOM 1426 C CA . PHE A 1 178 ? 3.037 10.616 3.196 1.00 95.56 178 PHE A CA 1
ATOM 1427 C C . PHE A 1 178 ? 1.857 9.638 3.311 1.00 95.56 178 PHE A C 1
ATOM 1429 O O . PHE A 1 178 ? 0.901 9.888 4.050 1.00 95.56 178 PHE A O 1
ATOM 1436 N N . LEU A 1 179 ? 1.903 8.524 2.574 1.00 94.75 179 LEU A N 1
ATOM 1437 C CA . LEU A 1 179 ? 0.841 7.520 2.603 1.00 94.75 179 LEU A CA 1
ATOM 1438 C C . LEU A 1 179 ? 0.751 6.820 3.962 1.00 94.75 179 LEU A C 1
ATOM 1440 O O . LEU A 1 179 ? -0.360 6.632 4.458 1.00 94.75 179 LEU A O 1
ATOM 1444 N N . ASP A 1 180 ? 1.884 6.484 4.582 1.00 92.50 180 ASP A N 1
ATOM 1445 C CA . ASP A 1 180 ? 1.919 5.880 5.919 1.00 92.50 180 ASP A CA 1
ATOM 1446 C C . ASP A 1 180 ? 1.266 6.817 6.947 1.00 92.50 180 ASP A C 1
ATOM 1448 O O . ASP A 1 180 ? 0.334 6.426 7.654 1.00 92.50 180 ASP A O 1
ATOM 1452 N N . GLU A 1 181 ? 1.652 8.096 6.953 1.00 93.12 181 GLU A N 1
ATOM 1453 C CA . GLU A 1 181 ? 1.038 9.099 7.825 1.00 93.12 181 GLU A CA 1
ATOM 1454 C C . GLU A 1 181 ? -0.467 9.247 7.588 1.00 93.12 181 GLU A C 1
ATOM 1456 O O . GLU A 1 181 ? -1.250 9.307 8.541 1.00 93.12 181 GLU A O 1
ATOM 1461 N N . LEU A 1 182 ? -0.898 9.303 6.324 1.00 92.44 182 LEU A N 1
ATOM 1462 C CA . LEU A 1 182 ? -2.311 9.430 5.972 1.00 92.44 182 LEU A CA 1
ATOM 1463 C C . LEU A 1 182 ? -3.136 8.261 6.528 1.00 92.44 182 LEU A C 1
ATOM 1465 O O . LEU A 1 182 ? -4.257 8.470 7.002 1.00 92.44 182 LEU A O 1
ATOM 1469 N N . MET A 1 183 ? -2.589 7.046 6.501 1.00 90.00 183 MET A N 1
ATOM 1470 C CA . MET A 1 183 ? -3.241 5.849 7.032 1.00 90.00 183 MET A CA 1
ATOM 1471 C C . MET A 1 183 ? -3.437 5.930 8.548 1.00 90.00 183 MET A C 1
ATOM 1473 O O . MET A 1 183 ? -4.545 5.686 9.034 1.00 90.00 183 MET A O 1
ATOM 1477 N N . PHE A 1 184 ? -2.417 6.360 9.294 1.00 90.44 184 PHE A N 1
ATOM 1478 C CA . PHE A 1 184 ? -2.542 6.579 10.738 1.00 90.44 184 PHE A CA 1
ATOM 1479 C C . PHE A 1 184 ? -3.508 7.717 11.072 1.00 90.44 184 PHE A C 1
ATOM 1481 O O . PHE A 1 184 ? -4.355 7.561 11.951 1.00 90.44 184 PHE A O 1
ATOM 1488 N N . ARG A 1 185 ? -3.476 8.832 10.330 1.00 92.62 185 ARG A N 1
ATOM 1489 C CA . ARG A 1 185 ? -4.446 9.928 10.511 1.00 92.62 185 ARG A CA 1
ATOM 1490 C C . ARG A 1 185 ? -5.884 9.444 10.318 1.00 92.62 185 ARG A C 1
ATOM 1492 O O . ARG A 1 185 ? -6.760 9.791 11.107 1.00 92.62 185 ARG A O 1
ATOM 1499 N N . ARG A 1 186 ? -6.136 8.612 9.300 1.00 91.62 186 ARG A N 1
ATOM 1500 C CA . ARG A 1 186 ? -7.456 8.004 9.060 1.00 91.62 186 ARG A CA 1
ATOM 1501 C C . ARG A 1 186 ? -7.874 7.067 10.194 1.00 91.62 186 ARG A C 1
ATOM 1503 O O . ARG A 1 186 ? -9.045 7.085 10.560 1.00 91.62 186 ARG A O 1
ATOM 1510 N N . LEU A 1 187 ? -6.947 6.286 10.751 1.00 92.38 187 LEU A N 1
ATOM 1511 C CA . LEU A 1 187 ? -7.206 5.404 11.893 1.00 92.38 187 LEU A CA 1
ATOM 1512 C C . LEU A 1 187 ? -7.628 6.208 13.124 1.00 92.38 187 LEU A C 1
ATOM 1514 O O . LEU A 1 187 ? -8.708 5.966 13.659 1.00 92.38 187 LEU A O 1
ATOM 1518 N N . TYR A 1 188 ? -6.821 7.188 13.535 1.00 92.50 188 TYR A N 1
ATOM 1519 C CA . TYR A 1 188 ? -7.121 7.999 14.716 1.00 92.50 188 TYR A CA 1
ATOM 1520 C C . TYR A 1 188 ? -8.437 8.762 14.564 1.00 92.50 188 TYR A C 1
ATOM 1522 O O . TYR A 1 188 ? -9.269 8.716 15.463 1.00 92.50 188 TYR A O 1
ATOM 1530 N N . ALA A 1 189 ? -8.711 9.319 13.381 1.00 93.31 189 ALA A N 1
ATOM 1531 C CA . ALA A 1 189 ? -9.988 9.975 13.110 1.00 93.31 189 ALA A CA 1
ATOM 1532 C C . ALA A 1 189 ? -11.206 9.039 13.247 1.00 93.31 189 ALA A C 1
ATOM 1534 O O . ALA A 1 189 ? -12.306 9.502 13.543 1.00 93.31 189 ALA A O 1
ATOM 1535 N N . GLN A 1 190 ? -11.058 7.731 13.007 1.00 93.06 190 GLN A N 1
ATOM 1536 C CA . GLN A 1 190 ? -12.139 6.768 13.240 1.00 93.06 190 GLN A CA 1
ATOM 1537 C C . GLN A 1 190 ? -12.259 6.372 14.714 1.00 93.06 190 GLN A C 1
ATOM 1539 O O . GLN A 1 190 ? -13.378 6.216 15.196 1.00 93.06 190 GLN A O 1
ATOM 1544 N N . LEU A 1 191 ? -11.141 6.249 15.434 1.00 93.88 191 LEU A N 1
ATOM 1545 C CA . LEU A 1 191 ? -11.149 6.001 16.879 1.00 93.88 191 LEU A CA 1
ATOM 1546 C C . LEU A 1 191 ? -11.791 7.165 17.649 1.00 93.88 191 LEU A C 1
ATOM 1548 O O . LEU A 1 191 ? -12.594 6.927 18.550 1.00 93.88 191 LEU A O 1
ATOM 1552 N N . ASP A 1 192 ? -11.515 8.408 17.248 1.00 94.94 192 ASP A N 1
ATOM 1553 C CA . ASP A 1 192 ? -12.138 9.598 17.833 1.00 94.94 192 ASP A CA 1
ATOM 1554 C C . ASP A 1 192 ? -13.653 9.603 17.598 1.00 94.94 192 ASP A C 1
ATOM 1556 O O . ASP A 1 192 ? -14.424 9.774 18.540 1.00 94.94 192 ASP A O 1
ATOM 1560 N N . LYS A 1 193 ? -14.103 9.292 16.374 1.00 94.12 193 LYS A N 1
ATOM 1561 C CA . LYS A 1 193 ? -15.538 9.160 16.060 1.00 94.12 193 LYS A CA 1
ATOM 1562 C C . LYS A 1 193 ? -16.222 8.062 16.866 1.00 94.12 193 LYS A C 1
ATOM 1564 O O . LYS A 1 193 ? -17.364 8.237 17.283 1.00 94.12 193 LYS A O 1
ATOM 1569 N N . LEU A 1 194 ? -15.551 6.930 17.072 1.00 95.00 194 LEU A N 1
ATOM 1570 C CA . LEU A 1 194 ? -16.066 5.859 17.920 1.00 95.00 194 LEU A CA 1
ATOM 1571 C C . LEU A 1 194 ? -16.222 6.335 19.365 1.00 95.00 194 LEU A C 1
ATOM 1573 O O . LEU A 1 194 ? -17.269 6.116 19.967 1.00 95.00 194 LEU A O 1
ATOM 1577 N N . LYS A 1 195 ? -15.224 7.045 19.898 1.00 94.56 195 LYS A N 1
ATOM 1578 C CA . LYS A 1 195 ? -15.288 7.624 21.242 1.00 94.56 195 LYS A CA 1
ATOM 1579 C C . LYS A 1 195 ? -16.414 8.644 21.383 1.00 94.56 195 LYS A C 1
ATOM 1581 O O . LYS A 1 195 ? -17.152 8.590 22.361 1.00 94.56 195 LYS A O 1
ATOM 1586 N N . GLU A 1 196 ? -16.566 9.544 20.417 1.00 94.81 196 GLU A N 1
ATOM 1587 C CA . GLU A 1 196 ? -17.645 10.537 20.397 1.00 94.81 196 GLU A CA 1
ATOM 1588 C C . GLU A 1 196 ? -19.030 9.882 20.345 1.00 94.81 196 GLU A C 1
ATOM 1590 O O . GLU A 1 196 ? -19.941 10.322 21.043 1.00 94.81 196 GLU A O 1
ATOM 1595 N N . ARG A 1 197 ? -19.193 8.816 19.550 1.00 93.81 197 ARG A N 1
ATOM 1596 C CA . ARG A 1 197 ? -20.482 8.130 19.381 1.00 93.81 197 ARG A CA 1
ATOM 1597 C C . ARG A 1 197 ? -20.868 7.248 20.556 1.00 93.81 197 ARG A C 1
ATOM 1599 O O . ARG A 1 197 ? -22.047 7.173 20.883 1.00 93.81 197 ARG A O 1
ATOM 1606 N N . THR A 1 198 ? -19.907 6.553 21.159 1.00 93.81 198 THR A N 1
ATOM 1607 C CA . THR A 1 198 ? -20.207 5.547 22.187 1.00 93.81 198 THR A CA 1
ATOM 1608 C C . THR A 1 198 ? -19.895 6.014 23.603 1.00 93.81 198 THR A C 1
ATOM 1610 O O . THR A 1 198 ? -20.222 5.315 24.557 1.00 93.81 198 THR A O 1
ATOM 1613 N N . GLY A 1 199 ? -19.205 7.148 23.767 1.00 92.81 199 GLY A N 1
ATOM 1614 C CA . GLY A 1 199 ? -18.704 7.612 25.063 1.00 92.81 199 GLY A CA 1
ATOM 1615 C C . GLY A 1 199 ? -17.638 6.697 25.682 1.00 92.81 199 GLY A C 1
ATOM 1616 O O . GLY A 1 199 ? -17.258 6.890 26.836 1.00 92.81 199 GLY A O 1
ATOM 1617 N N . ARG A 1 200 ? -17.147 5.691 24.943 1.00 91.25 200 ARG A N 1
ATOM 1618 C CA . ARG A 1 200 ? -16.150 4.717 25.412 1.00 91.25 200 ARG A CA 1
ATOM 1619 C C . ARG A 1 200 ? -14.795 4.964 24.766 1.00 91.25 200 ARG A C 1
ATOM 1621 O O . ARG A 1 200 ? -14.696 5.479 23.659 1.00 91.25 200 ARG A O 1
ATOM 1628 N N . GLN A 1 201 ? -13.730 4.571 25.456 1.00 92.06 201 GLN A N 1
ATOM 1629 C CA . GLN A 1 201 ? -12.393 4.599 24.880 1.00 92.06 201 GLN A CA 1
ATOM 1630 C C . GLN A 1 201 ? -12.197 3.396 23.954 1.00 92.06 201 GLN A C 1
ATOM 1632 O O . GLN A 1 201 ? -12.415 2.257 24.358 1.00 92.06 201 GLN A O 1
ATOM 1637 N N . TRP A 1 202 ? -11.738 3.666 22.735 1.00 92.12 202 TRP A N 1
ATOM 1638 C CA . TRP A 1 202 ? -11.357 2.657 21.752 1.00 92.12 202 TRP A CA 1
ATOM 1639 C C . TRP A 1 202 ? -9.855 2.740 21.526 1.00 92.12 202 TRP A C 1
ATOM 1641 O O . TRP A 1 202 ? -9.314 3.829 21.334 1.00 92.12 202 TRP A O 1
ATOM 1651 N N . THR A 1 203 ? -9.172 1.602 21.567 1.00 87.94 203 THR A N 1
ATOM 1652 C CA . THR A 1 203 ? -7.722 1.532 21.384 1.00 87.94 203 THR A CA 1
ATOM 1653 C C . THR A 1 203 ? -7.383 0.630 20.209 1.00 87.94 203 THR A C 1
ATOM 1655 O O . THR A 1 203 ? -8.075 -0.348 19.929 1.00 87.94 203 THR A O 1
ATOM 1658 N N . PHE A 1 204 ? -6.306 0.973 19.508 1.00 85.50 204 PHE A N 1
ATOM 1659 C CA . PHE A 1 204 ? -5.713 0.129 18.481 1.00 85.50 204 PHE A CA 1
ATOM 1660 C C . PHE A 1 204 ? -4.317 -0.281 18.959 1.00 85.50 204 PHE A C 1
ATOM 1662 O O . PHE A 1 204 ? -3.570 0.592 19.409 1.00 85.50 204 PHE A O 1
ATOM 1669 N N . PRO A 1 205 ? -3.959 -1.576 18.917 1.00 81.50 205 PRO A N 1
ATOM 1670 C CA . PRO A 1 205 ? -2.666 -2.026 19.410 1.00 81.50 205 PRO A CA 1
ATOM 1671 C C . PRO A 1 205 ? -1.535 -1.419 18.574 1.00 81.50 205 PRO A C 1
ATOM 1673 O O . PRO A 1 205 ? -1.554 -1.470 17.344 1.00 81.50 205 PRO A O 1
ATOM 1676 N N . SER A 1 206 ? -0.530 -0.870 19.251 1.00 76.50 206 SER A N 1
ATOM 1677 C CA . SER A 1 206 ? 0.697 -0.368 18.635 1.00 76.50 206 SER A CA 1
ATOM 1678 C C . SER A 1 206 ? 1.892 -1.157 19.157 1.00 76.50 206 SER A C 1
ATOM 1680 O O . SER A 1 206 ? 2.085 -1.258 20.366 1.00 76.50 206 SER A O 1
ATOM 1682 N N . GLY A 1 207 ? 2.690 -1.708 18.246 1.00 75.31 207 GLY A N 1
ATOM 1683 C CA . GLY A 1 207 ? 3.959 -2.358 18.567 1.00 75.31 207 GLY A CA 1
ATOM 1684 C C . GLY A 1 207 ? 5.160 -1.462 18.252 1.00 75.31 207 GLY A C 1
ATOM 1685 O O . GLY A 1 207 ? 5.005 -0.449 17.562 1.00 75.31 207 GLY A O 1
ATOM 1686 N N . PRO A 1 208 ? 6.367 -1.834 18.715 1.00 78.50 208 PRO A N 1
ATOM 1687 C CA . PRO A 1 208 ? 7.584 -1.157 18.294 1.00 78.50 208 PRO A CA 1
ATOM 1688 C C . PRO A 1 208 ? 7.748 -1.256 16.767 1.00 78.50 208 PRO A C 1
ATOM 1690 O O . PRO A 1 208 ? 7.327 -2.251 16.163 1.00 78.50 208 PRO A O 1
ATOM 1693 N N . PRO A 1 209 ? 8.371 -0.251 16.126 1.00 79.25 209 PRO A N 1
ATOM 1694 C CA . PRO A 1 209 ? 8.632 -0.305 14.698 1.00 79.25 209 PRO A CA 1
ATOM 1695 C C . PRO A 1 209 ? 9.499 -1.530 14.355 1.00 79.25 209 PRO A C 1
ATOM 1697 O O . PRO A 1 209 ? 10.357 -1.933 15.149 1.00 79.25 209 PRO A O 1
ATOM 1700 N N . PRO A 1 210 ? 9.312 -2.139 13.172 1.00 82.31 210 PRO A N 1
ATOM 1701 C CA . PRO A 1 210 ? 10.168 -3.230 12.727 1.00 82.31 210 PRO A CA 1
ATOM 1702 C C . PRO A 1 210 ? 11.644 -2.819 12.672 1.00 82.31 210 PRO A C 1
ATOM 1704 O O . PRO A 1 210 ? 11.967 -1.700 12.281 1.00 82.31 210 PRO A O 1
ATOM 1707 N N . LYS A 1 211 ? 12.558 -3.754 12.967 1.00 85.75 211 LYS A N 1
ATOM 1708 C CA . LYS A 1 211 ? 14.011 -3.485 13.027 1.00 85.75 211 LYS A CA 1
ATOM 1709 C C . LYS A 1 211 ? 14.586 -2.834 11.761 1.00 85.75 211 LYS A C 1
ATOM 1711 O O . LYS A 1 211 ? 15.496 -2.024 11.869 1.00 85.75 211 LYS A O 1
ATOM 1716 N N . TRP A 1 212 ? 14.043 -3.158 10.586 1.00 82.12 212 TRP A N 1
ATOM 1717 C CA . TRP A 1 212 ? 14.474 -2.601 9.295 1.00 82.12 212 TRP A CA 1
ATOM 1718 C C . TRP A 1 212 ? 14.127 -1.113 9.111 1.00 82.12 212 TRP A C 1
ATOM 1720 O O . TRP A 1 212 ? 14.651 -0.470 8.209 1.00 82.12 212 TRP A O 1
ATOM 1730 N N . VAL A 1 213 ? 13.258 -0.559 9.963 1.00 76.88 213 VAL A N 1
ATOM 1731 C CA . VAL A 1 213 ? 12.957 0.881 10.028 1.00 76.88 213 VAL A CA 1
ATOM 1732 C C . VAL A 1 213 ? 13.979 1.615 10.903 1.00 76.88 213 VAL A C 1
ATO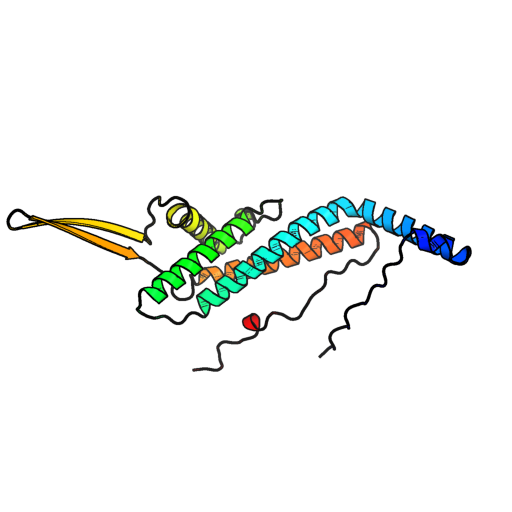M 1734 O O . VAL A 1 213 ? 14.259 2.781 10.664 1.00 76.88 213 VAL A O 1
ATOM 1737 N N . SER A 1 214 ? 14.530 0.940 11.917 1.00 57.00 214 SER A N 1
ATOM 1738 C CA . SER A 1 214 ? 15.417 1.525 12.936 1.00 57.00 214 SER A CA 1
ATOM 1739 C C . SER A 1 214 ? 16.908 1.428 12.609 1.00 57.00 214 SER A C 1
ATOM 1741 O O . SER A 1 214 ? 17.729 1.946 13.359 1.00 57.00 214 SER A O 1
ATOM 1743 N N . SER A 1 215 ? 17.281 0.739 11.533 1.00 47.81 215 SER A N 1
ATOM 1744 C CA . SER A 1 215 ? 18.666 0.689 11.077 1.00 47.81 215 SER A CA 1
ATOM 1745 C C . SER A 1 215 ? 19.000 1.964 10.307 1.00 47.81 215 SER A C 1
ATOM 1747 O O . SER A 1 215 ? 18.752 2.040 9.102 1.00 47.81 215 SER A O 1
ATOM 1749 N N . ASP A 1 216 ? 19.569 2.946 11.007 1.00 42.66 216 ASP A N 1
ATOM 1750 C CA . ASP A 1 216 ? 20.332 4.017 10.370 1.00 42.66 216 ASP A CA 1
ATOM 1751 C C . ASP A 1 216 ? 21.418 3.382 9.483 1.00 42.66 216 ASP A C 1
ATOM 1753 O O . ASP A 1 216 ? 22.217 2.576 9.974 1.00 42.66 216 ASP A O 1
ATOM 1757 N N . PRO A 1 217 ? 21.493 3.724 8.188 1.00 44.16 217 PRO A N 1
ATOM 1758 C CA . PRO A 1 217 ? 22.548 3.234 7.307 1.00 44.16 217 PRO A CA 1
ATOM 1759 C C . PRO A 1 217 ? 23.927 3.861 7.597 1.00 44.16 217 PRO A C 1
ATOM 1761 O O . PRO A 1 217 ? 24.872 3.605 6.856 1.00 44.16 217 PRO A O 1
ATOM 1764 N N . ASP A 1 218 ? 24.074 4.639 8.675 1.00 40.81 218 ASP A N 1
ATOM 1765 C CA . ASP A 1 218 ? 25.258 5.462 8.960 1.00 40.81 218 ASP A CA 1
ATOM 1766 C C . ASP A 1 218 ? 26.303 4.801 9.880 1.00 40.81 218 ASP A C 1
ATOM 1768 O O . ASP A 1 218 ? 27.146 5.458 10.484 1.00 40.81 218 ASP A O 1
ATOM 1772 N N . THR A 1 219 ? 26.301 3.470 9.973 1.00 36.97 219 THR A N 1
ATOM 1773 C CA . THR A 1 219 ? 27.371 2.715 10.653 1.00 36.97 219 THR A CA 1
ATOM 1774 C C . THR A 1 219 ? 28.058 1.738 9.713 1.00 36.97 219 THR A C 1
ATOM 1776 O O . THR A 1 219 ? 28.264 0.584 10.061 1.00 36.97 219 THR A O 1
ATOM 1779 N N . SER A 1 220 ? 28.405 2.173 8.499 1.00 38.75 220 SER A N 1
ATOM 1780 C CA . SER A 1 220 ? 29.404 1.508 7.642 1.00 38.75 220 SER A CA 1
ATOM 1781 C C . SER A 1 220 ? 29.771 2.377 6.431 1.00 38.75 220 SER A C 1
ATOM 1783 O O . SER A 1 220 ? 29.445 2.010 5.301 1.00 38.75 220 SER A O 1
ATOM 1785 N N . ARG A 1 221 ? 30.460 3.504 6.638 1.00 34.28 221 ARG A N 1
ATOM 1786 C CA . ARG A 1 221 ? 31.407 4.071 5.662 1.00 34.28 221 ARG A CA 1
ATOM 1787 C C . ARG A 1 221 ? 32.566 4.736 6.383 1.00 34.28 221 ARG A C 1
ATOM 1789 O O . ARG A 1 221 ? 32.297 5.431 7.383 1.00 34.28 221 ARG A O 1
#

pLDDT: mean 85.65, std 13.39, range [33.59, 96.69]

Secondary structure (DSSP, 8-state):
-PPPPPP-------GGGGGGS-HHHHHHHHHHHHHHHHHHHHHHHHHHHHHHHHHHHHHHHHHHHHHHHHHHPPP-SSHHHHHHHHHHHHHHHHHHHHHHH-TTT----GGGS-GGGHHHHHHHHHHIIIIIIS---BTTEEEEEEEEEETTEEEEEEEEEE---TTS-TTHHHHHHHHHHHHHHHHHHHHHHHHHHHSS------PPPPHHHH--S-S--

Radius of gyration: 26.27 Å; chains: 1; bounding box: 59×41×89 Å

Sequence (221 aa):
MEEPEAPREYIVFPEEAIKYLPEEWQQQLYALKDEGQGILEIADDNLRILNRLVHAFSTMASLRYIQHRLYSIKFEATMDWALENDMLTLAFVTTYARLIDGGIGSGVSRSALPPELRPVHDNIIELRNKRYAHNAGHDSITGNLEVGFENGKFDISVNFNMGFHVGGALEWKPLVEFLDELMFRRLYAQLDKLKERTGRQWTFPSGPPPKWVSSDPDTSR

Foldseek 3Di:
DDDPDDPPDDDDDDLVCLVVDPPVSSVVVVVVVVLVVVLCVLLVVLVLVVVLLVVLVVLLVQLVVLLLVLQPDDDDPDPVRVVVQVVSLLSNLVSVVCQQVSVVPNHNDLVNDDPVCSVVNVVSPCCNVCPPNPVVDDPQKDKDWDWDDDPNDIDIDIDIHGDGDRSHDPSSVVVSVVSVVVSVVSNVVSQVVSCVRNVDHDDDDDDDDDPSVVDDPPPDD